Protein AF-A0A954L0Y0-F1 (afdb_monomer_lite)

Sequence (307 aa):
MSHVITKNPSISPLQFLRRYRNLCVRLPLASGTAGPPESRSGIRLKRYFINSPKVHAEIRKLKADIAATEADGVVTDDEKKDNRKRKSAIAVKQVKSDLMKKHENQRAKLKGTGPQKKEFNQRLQKAMLGKGVPEDYELWLERAVETGLCIGAGTTPTVSEIQKYLDDLRLGIDCSGFVSAYFVARGDIPYGTGYNANGWKRRGTKIADGGQIKMSDCFVEVTSEGKTKTKGIGHIMLANGPCRAIQGFPGVYHVDVVESRGSDGLSFGPGVLFETAHHGSQRKFFCLRRHGRNKDLPVVAIRPKFN

pLDDT: mean 73.0, std 15.36, range [29.11, 93.19]

Secondary structure (DSSP, 8-state):
--------TT--HHHHHHHHHSEEEEEEPPTT--S-SEEEEEE---S-----HHHHHHHHHHHHHHHHHHHTS---HHHHHHHHHHHHHHHHHHHHHHHHHHHHHHHHHS---SHHHHHHHHHHHHHTTT---HHHHHHHHHHHHHTT-SSSTTSPPPHHHHHHHHHHTT----HHHHHHHHHHHTTPPPP-TT--HHHHHTTEEEE--GGG--TTPEEEEE-TTS-B-SSS---EEEE-S--EEPTTSTT-EEEEEEETTEEEEEEE-SSSSEEEEETTEEEEEEEEEE----TTS----------

Structure (mmCIF, N/CA/C/O backbone):
data_AF-A0A954L0Y0-F1
#
_entry.id   AF-A0A954L0Y0-F1
#
loop_
_atom_site.group_PDB
_atom_site.id
_atom_site.type_symbol
_atom_site.label_atom_id
_atom_site.label_alt_id
_atom_site.label_comp_id
_atom_site.label_asym_id
_atom_site.label_entity_id
_atom_site.label_seq_id
_atom_site.pdbx_PDB_ins_code
_atom_site.Cartn_x
_atom_site.Cartn_y
_atom_site.Cartn_z
_atom_site.occupancy
_atom_site.B_iso_or_equiv
_atom_site.auth_seq_id
_atom_site.auth_comp_id
_atom_site.auth_asym_id
_atom_site.auth_atom_id
_atom_site.pdbx_PDB_model_num
ATOM 1 N N . MET A 1 1 ? -3.822 -14.954 20.541 1.00 45.88 1 MET A N 1
ATOM 2 C CA . MET A 1 1 ? -3.191 -15.810 19.511 1.00 45.88 1 MET A CA 1
ATOM 3 C C . MET A 1 1 ? -2.231 -14.956 18.700 1.00 45.88 1 MET A C 1
ATOM 5 O O . MET A 1 1 ? -2.630 -13.893 18.242 1.00 45.88 1 MET A O 1
ATOM 9 N N . SER A 1 2 ? -0.967 -15.353 18.564 1.00 47.47 2 SER A N 1
ATOM 10 C CA . SER A 1 2 ? -0.050 -14.694 17.633 1.00 47.47 2 SER A CA 1
ATOM 11 C C . SER A 1 2 ? -0.519 -14.998 16.208 1.00 47.47 2 SER A C 1
ATOM 13 O O . SER A 1 2 ? -0.567 -16.155 15.799 1.00 47.47 2 SER A O 1
ATOM 15 N N . HIS A 1 3 ? -0.914 -13.976 15.446 1.00 56.69 3 HIS A N 1
ATOM 16 C CA . HIS A 1 3 ? -1.150 -14.142 14.012 1.00 56.69 3 HIS A CA 1
ATOM 17 C C . HIS A 1 3 ? 0.204 -14.389 13.348 1.00 56.69 3 HIS A C 1
ATOM 19 O O . HIS A 1 3 ? 0.942 -13.452 13.040 1.00 56.69 3 HIS A O 1
ATOM 25 N N . VAL A 1 4 ? 0.568 -15.660 13.192 1.00 64.88 4 VAL A N 1
ATOM 26 C CA . VAL A 1 4 ? 1.753 -16.047 12.432 1.00 64.88 4 VAL A CA 1
ATOM 27 C C . VAL A 1 4 ? 1.469 -15.709 10.974 1.00 64.88 4 VAL A C 1
ATOM 29 O O . VAL A 1 4 ? 0.632 -16.349 10.343 1.00 64.88 4 VAL A O 1
ATOM 32 N N . ILE A 1 5 ? 2.154 -14.692 10.445 1.00 68.50 5 ILE A N 1
ATOM 33 C CA . ILE A 1 5 ? 2.132 -14.382 9.013 1.00 68.50 5 ILE A CA 1
ATOM 34 C C . ILE A 1 5 ? 2.654 -15.623 8.288 1.00 68.50 5 ILE A C 1
ATOM 36 O O . ILE A 1 5 ? 3.853 -15.918 8.335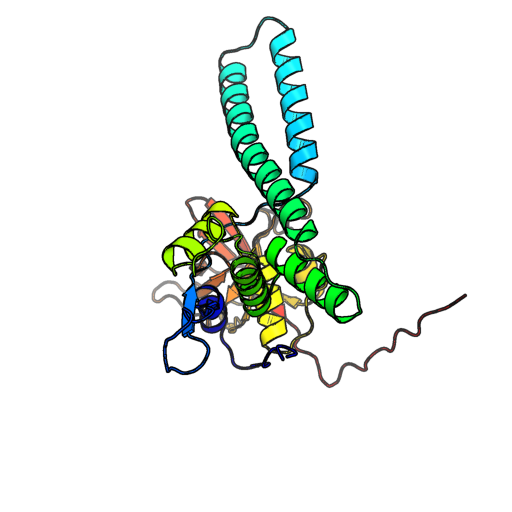 1.00 68.50 5 ILE A O 1
ATOM 40 N N . THR A 1 6 ? 1.756 -16.376 7.655 1.00 76.62 6 THR A N 1
ATOM 41 C CA . THR A 1 6 ? 2.134 -17.561 6.890 1.00 76.62 6 THR A CA 1
ATOM 42 C C . THR A 1 6 ? 2.910 -17.093 5.671 1.00 76.62 6 THR A C 1
ATOM 44 O O . THR A 1 6 ? 2.359 -16.476 4.759 1.00 76.62 6 THR A O 1
ATOM 47 N N . LYS A 1 7 ? 4.223 -17.330 5.675 1.00 87.12 7 LYS A N 1
ATOM 48 C CA . LYS A 1 7 ? 5.073 -16.949 4.551 1.00 87.12 7 LYS A CA 1
ATOM 49 C C . LYS A 1 7 ? 4.743 -17.832 3.359 1.00 87.12 7 LYS A C 1
ATOM 51 O O . LYS A 1 7 ? 4.813 -19.052 3.466 1.00 87.12 7 LYS A O 1
ATOM 56 N N . ASN A 1 8 ? 4.433 -17.214 2.230 1.00 88.81 8 ASN A N 1
ATOM 57 C CA . ASN A 1 8 ? 4.182 -17.909 0.981 1.00 88.81 8 ASN A CA 1
ATOM 58 C C . ASN A 1 8 ? 5.136 -17.375 -0.101 1.00 88.81 8 ASN A C 1
ATOM 60 O O . ASN A 1 8 ? 4.850 -16.337 -0.701 1.00 88.81 8 ASN A O 1
ATOM 64 N N . PRO A 1 9 ? 6.267 -18.051 -0.373 1.00 88.12 9 PRO A N 1
ATOM 65 C CA . PRO A 1 9 ? 7.243 -17.575 -1.353 1.00 88.12 9 PRO A CA 1
ATOM 66 C C . PRO A 1 9 ? 6.717 -17.593 -2.798 1.00 88.12 9 PRO A C 1
ATOM 68 O O . PRO A 1 9 ? 7.298 -16.925 -3.655 1.00 88.12 9 PRO A O 1
ATOM 71 N N . SER A 1 10 ? 5.631 -18.325 -3.081 1.00 90.56 10 SER A N 1
ATOM 72 C CA . SER A 1 10 ? 5.028 -18.430 -4.413 1.00 90.56 10 SER A CA 1
ATOM 73 C C . SER A 1 10 ? 3.829 -17.503 -4.630 1.00 90.56 10 SER A C 1
ATOM 75 O O . SER A 1 10 ? 3.307 -17.460 -5.743 1.00 90.56 10 SER A O 1
ATOM 77 N N . ILE A 1 11 ? 3.407 -16.722 -3.624 1.00 92.75 11 ILE A N 1
ATOM 78 C CA . ILE A 1 11 ? 2.302 -15.774 -3.801 1.00 92.75 11 ILE A CA 1
ATOM 79 C C . ILE A 1 11 ? 2.661 -14.729 -4.866 1.00 92.75 11 ILE A C 1
ATOM 81 O O . ILE A 1 11 ? 3.710 -14.082 -4.800 1.00 92.75 11 ILE A O 1
ATOM 85 N N . SER A 1 12 ? 1.788 -14.567 -5.861 1.00 93.19 12 SER A N 1
ATOM 86 C CA . SER A 1 12 ? 1.919 -13.505 -6.865 1.00 93.19 12 SER A CA 1
ATOM 87 C C . SER A 1 12 ? 1.485 -12.145 -6.300 1.00 93.19 12 SER A C 1
ATOM 89 O O . SER A 1 12 ? 0.676 -12.095 -5.362 1.00 93.19 12 SER A O 1
ATOM 91 N N . PRO A 1 13 ? 1.951 -11.020 -6.874 1.00 91.94 13 PRO A N 1
ATOM 92 C CA . PRO A 1 13 ? 1.518 -9.690 -6.448 1.00 91.94 13 PRO A CA 1
ATOM 93 C C . PRO A 1 13 ? -0.002 -9.512 -6.491 1.00 91.94 13 PRO A C 1
ATOM 95 O O . PRO A 1 13 ? -0.578 -8.968 -5.550 1.00 91.94 13 PRO A O 1
ATOM 98 N N . LEU A 1 14 ? -0.676 -10.012 -7.535 1.00 90.00 14 LEU A N 1
ATOM 99 C CA . LEU A 1 14 ? -2.133 -9.929 -7.645 1.00 90.00 14 LEU A CA 1
ATOM 100 C C . LEU A 1 14 ? -2.851 -10.772 -6.585 1.00 90.00 14 LEU A C 1
ATOM 102 O O . LEU A 1 14 ? -3.815 -10.294 -5.985 1.00 90.00 14 LEU A O 1
ATOM 106 N N . GLN A 1 15 ? -2.400 -12.006 -6.328 1.00 90.81 15 GLN A N 1
ATOM 107 C CA . GLN A 1 15 ? -2.964 -12.839 -5.256 1.00 90.81 15 GLN A CA 1
ATOM 108 C C . GLN A 1 15 ? -2.801 -12.164 -3.892 1.00 90.81 15 GLN A C 1
ATOM 110 O O . GLN A 1 15 ? -3.745 -12.143 -3.102 1.00 90.81 15 GLN A O 1
ATOM 115 N N . PHE A 1 16 ? -1.641 -11.557 -3.636 1.00 90.69 16 PHE A N 1
ATOM 116 C CA . PHE A 1 16 ? -1.407 -10.813 -2.404 1.00 90.69 16 PHE A CA 1
ATOM 117 C C . PHE A 1 16 ? -2.287 -9.561 -2.312 1.00 90.69 16 PHE A C 1
ATOM 119 O O . PHE A 1 16 ? -2.934 -9.343 -1.291 1.00 90.69 16 PHE A O 1
ATOM 126 N N . LEU A 1 17 ? -2.417 -8.776 -3.389 1.00 88.00 17 LEU A N 1
ATOM 127 C CA . LEU A 1 17 ? -3.312 -7.615 -3.411 1.00 88.00 17 LEU A CA 1
ATOM 128 C C . LEU A 1 17 ? -4.772 -8.014 -3.139 1.00 88.00 17 LEU A C 1
ATOM 130 O O . LEU A 1 17 ? -5.489 -7.304 -2.432 1.00 88.00 17 LEU A O 1
ATOM 134 N N . ARG A 1 18 ? -5.219 -9.168 -3.653 1.00 87.44 18 ARG A N 1
ATOM 135 C CA . ARG A 1 18 ? -6.567 -9.698 -3.390 1.00 87.44 18 ARG A CA 1
ATOM 136 C C . ARG A 1 18 ? -6.819 -9.971 -1.902 1.00 87.44 18 ARG A C 1
ATOM 138 O O . ARG A 1 18 ? -7.975 -9.887 -1.497 1.00 87.44 18 ARG A O 1
ATOM 145 N N . ARG A 1 19 ? -5.792 -10.205 -1.070 1.00 89.50 19 ARG A N 1
ATOM 146 C CA . ARG A 1 19 ? -5.966 -10.308 0.395 1.00 89.50 19 ARG A CA 1
ATOM 147 C C . ARG A 1 19 ? -6.450 -8.996 1.012 1.00 89.50 19 ARG A C 1
ATOM 149 O O . ARG A 1 19 ? -7.352 -9.039 1.834 1.00 89.50 19 ARG A O 1
ATOM 156 N N . TYR A 1 20 ? -5.972 -7.839 0.549 1.00 84.44 20 TYR A N 1
ATOM 157 C CA . TYR A 1 20 ? -6.476 -6.533 1.012 1.00 84.44 20 TYR A CA 1
ATOM 158 C C . TYR A 1 20 ? -7.920 -6.240 0.586 1.00 84.44 20 TYR A C 1
ATOM 160 O O . TYR A 1 20 ? -8.587 -5.395 1.177 1.00 84.44 20 TYR A O 1
ATOM 168 N N . ARG A 1 21 ? -8.418 -6.926 -0.448 1.00 81.94 21 ARG A N 1
ATOM 169 C CA . ARG A 1 21 ? -9.820 -6.827 -0.882 1.00 81.94 21 ARG A CA 1
ATOM 170 C C . ARG A 1 21 ? -10.738 -7.811 -0.158 1.00 81.94 21 ARG A C 1
ATOM 172 O O . ARG A 1 21 ? -11.947 -7.675 -0.264 1.00 81.94 21 ARG A O 1
ATOM 179 N N . ASN A 1 22 ? -10.171 -8.786 0.541 1.00 85.44 22 ASN A N 1
ATOM 180 C CA . ASN A 1 22 ? -10.898 -9.848 1.222 1.00 85.44 22 ASN A CA 1
ATOM 181 C C . ASN A 1 22 ? -10.369 -9.968 2.657 1.00 85.44 22 ASN A C 1
ATOM 183 O O . ASN A 1 22 ? -9.895 -11.034 3.060 1.00 85.44 22 ASN A O 1
ATOM 187 N N . LEU A 1 23 ? -10.383 -8.851 3.392 1.00 89.06 23 LEU A N 1
ATOM 188 C CA . LEU A 1 23 ? -10.014 -8.838 4.804 1.00 89.06 23 LEU A CA 1
ATOM 189 C C . LEU A 1 23 ? -11.062 -9.621 5.588 1.00 89.06 23 LEU A C 1
ATOM 191 O O . LEU A 1 23 ? -12.257 -9.424 5.374 1.00 89.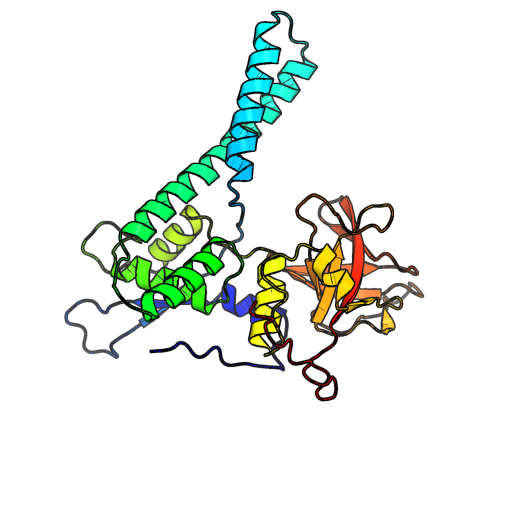06 23 LEU A O 1
ATOM 195 N N . CYS A 1 24 ? -10.616 -10.492 6.480 1.00 89.25 24 CYS A N 1
ATOM 196 C CA . CYS A 1 24 ? -11.489 -11.268 7.346 1.00 89.25 24 CYS A CA 1
ATOM 197 C C . CYS A 1 24 ? -11.589 -10.586 8.709 1.00 89.25 24 CYS A C 1
ATOM 199 O O . CYS A 1 24 ? -10.582 -10.435 9.393 1.00 89.25 24 CYS A O 1
ATOM 201 N N . VAL A 1 25 ? -12.799 -10.212 9.118 1.00 87.69 25 VAL A N 1
ATOM 202 C CA . VAL A 1 25 ? -13.059 -9.665 10.458 1.00 87.69 25 VAL A CA 1
ATOM 203 C C . VAL A 1 25 ? -13.925 -10.645 11.230 1.00 87.69 25 VAL A C 1
ATOM 205 O O . VAL A 1 25 ? -14.926 -11.129 10.690 1.00 87.69 25 VAL A O 1
ATOM 208 N N . ARG A 1 26 ? -13.537 -10.942 12.472 1.00 86.88 26 ARG A N 1
ATOM 209 C CA . ARG A 1 26 ? -14.360 -11.710 13.410 1.00 86.88 26 ARG A CA 1
ATOM 210 C C . ARG A 1 26 ? -15.448 -10.817 13.985 1.00 86.88 26 ARG A C 1
ATOM 212 O O . ARG A 1 26 ? -15.157 -9.729 14.480 1.00 86.88 26 ARG A O 1
ATOM 219 N N . LEU A 1 27 ? -16.687 -11.293 13.931 1.00 84.38 27 LEU A N 1
ATOM 220 C CA . LEU A 1 27 ? -17.824 -10.629 14.563 1.00 84.38 27 LEU A CA 1
ATOM 221 C C . LEU A 1 27 ? -18.284 -11.440 15.777 1.00 84.38 27 LEU A C 1
ATOM 223 O O . LEU A 1 27 ? -18.416 -12.662 15.648 1.00 84.38 27 LEU A O 1
ATOM 227 N N . PRO A 1 28 ? -18.548 -10.791 16.927 1.00 76.19 28 PRO A N 1
ATOM 228 C CA . PRO A 1 28 ? -19.177 -11.465 18.051 1.00 76.19 28 PRO A CA 1
ATOM 229 C C . PRO A 1 28 ? -20.578 -11.927 17.635 1.00 76.19 28 PRO A C 1
ATOM 231 O O . PRO A 1 28 ? -21.336 -11.165 17.026 1.00 76.19 28 PRO A O 1
ATOM 234 N N . LEU A 1 29 ? -20.924 -13.177 17.945 1.00 73.88 29 LEU A N 1
ATOM 235 C CA . LEU A 1 29 ? -22.293 -13.657 17.776 1.00 73.88 29 LEU A CA 1
ATOM 236 C C . LEU A 1 29 ? -23.244 -12.824 18.634 1.00 73.88 29 LEU A C 1
ATOM 238 O O . LEU A 1 29 ? -22.908 -12.432 19.754 1.00 73.88 29 LEU A O 1
ATOM 242 N N . ALA A 1 30 ? -24.452 -12.602 18.121 1.00 70.50 30 ALA A N 1
ATOM 243 C CA . ALA A 1 30 ? -25.540 -12.144 18.966 1.00 70.50 30 ALA A CA 1
ATOM 244 C C . ALA A 1 30 ? -25.741 -13.173 20.090 1.00 70.50 30 ALA A C 1
ATOM 246 O O . ALA A 1 30 ? -25.756 -14.384 19.852 1.00 70.50 30 ALA A O 1
ATOM 247 N N . SER A 1 31 ? -25.861 -12.695 21.324 1.00 67.31 31 SER A N 1
ATOM 248 C CA . SER A 1 31 ? -26.148 -13.538 22.483 1.00 67.31 31 SER A CA 1
ATOM 249 C C . SER A 1 31 ? -27.365 -14.429 22.198 1.00 67.31 31 SER A C 1
ATOM 251 O O . SER A 1 31 ? -28.449 -13.905 21.952 1.00 67.31 31 SER A O 1
ATOM 253 N N . GLY A 1 32 ? -27.188 -15.756 22.224 1.00 69.81 32 GLY A N 1
ATOM 254 C CA . GLY A 1 32 ? -28.281 -16.731 22.094 1.00 69.81 32 GLY A CA 1
ATOM 255 C C . GLY A 1 32 ? -28.292 -17.591 20.823 1.00 69.81 32 GLY A C 1
ATOM 256 O O . GLY A 1 32 ? -29.097 -18.514 20.742 1.00 69.81 32 GLY A O 1
ATOM 257 N N . THR A 1 33 ? -27.410 -17.365 19.843 1.00 66.25 33 THR A N 1
ATOM 258 C CA . THR A 1 33 ? -27.328 -18.240 18.655 1.00 66.25 33 THR A CA 1
ATOM 259 C C . THR A 1 33 ? -26.413 -19.444 18.882 1.00 66.25 33 THR A C 1
ATOM 261 O O . THR A 1 33 ? -25.211 -19.280 19.094 1.00 66.25 33 THR A O 1
ATOM 264 N N . ALA A 1 34 ? -26.966 -20.656 18.779 1.00 60.53 34 ALA A N 1
ATOM 265 C CA . ALA A 1 34 ? -26.213 -21.908 18.738 1.00 60.53 34 ALA A CA 1
ATOM 266 C C . ALA A 1 34 ? -25.507 -22.051 17.376 1.00 60.53 34 ALA A C 1
ATOM 268 O O . ALA A 1 34 ? -26.084 -22.522 16.400 1.00 60.53 34 ALA A O 1
ATOM 269 N N . GLY A 1 35 ? -24.262 -21.591 17.290 1.00 57.53 35 GLY A N 1
ATOM 270 C CA . GLY A 1 35 ? -23.426 -21.694 16.096 1.00 57.53 35 GLY A CA 1
ATOM 271 C C . GLY A 1 35 ? -21.940 -21.619 16.453 1.00 57.53 35 GLY A C 1
ATOM 272 O O . GLY A 1 35 ? -21.608 -21.302 17.598 1.00 57.53 35 GLY A O 1
ATOM 273 N N . PRO A 1 36 ? -21.028 -21.920 15.507 1.00 58.25 36 PRO A N 1
ATOM 274 C CA . PRO A 1 36 ? -19.600 -21.726 15.732 1.00 58.25 36 PRO A CA 1
ATOM 275 C C . PRO A 1 36 ? -19.354 -20.269 16.158 1.00 58.25 36 PRO A C 1
ATOM 277 O O . PRO A 1 36 ? -19.940 -19.375 15.547 1.00 58.25 36 PRO A O 1
ATOM 280 N N . PRO A 1 37 ? -18.512 -20.018 17.179 1.00 61.84 37 PRO A N 1
ATOM 281 C CA . PRO A 1 37 ? -18.502 -18.784 17.975 1.00 61.84 37 PRO A CA 1
ATOM 282 C C . PRO A 1 37 ? -18.222 -17.483 17.199 1.00 61.84 37 PRO A C 1
ATOM 284 O O . PRO A 1 37 ? -18.319 -16.394 17.761 1.00 61.84 37 PRO A O 1
ATOM 287 N N . GLU A 1 38 ? -17.851 -17.576 15.922 1.00 68.56 38 GLU A N 1
ATOM 288 C CA . GLU A 1 38 ? -17.358 -16.467 15.119 1.00 68.56 38 GLU A CA 1
ATOM 289 C C . GLU A 1 38 ? -17.842 -16.591 13.666 1.00 68.56 38 GLU A C 1
ATOM 291 O O . GLU A 1 38 ? -17.650 -17.622 13.016 1.00 68.56 38 GLU A O 1
ATOM 296 N N . SER A 1 39 ? -18.402 -15.507 13.120 1.00 71.62 39 SER A N 1
ATOM 297 C CA . SER A 1 39 ? -18.584 -15.360 11.671 1.00 71.62 39 SER A CA 1
ATOM 298 C C . SER A 1 39 ? -17.428 -14.550 11.078 1.00 71.62 39 SER A C 1
ATOM 300 O O . SER A 1 39 ? -16.930 -13.606 11.699 1.00 71.62 39 SER A O 1
ATOM 302 N N . ARG A 1 40 ? -16.975 -14.930 9.875 1.00 78.00 40 ARG A N 1
ATOM 303 C CA . ARG A 1 40 ? -15.965 -14.185 9.112 1.00 78.00 40 ARG A CA 1
ATOM 304 C C . ARG A 1 40 ? -16.639 -13.453 7.971 1.00 78.00 40 ARG A C 1
ATOM 306 O O . ARG A 1 40 ? -17.195 -14.079 7.074 1.00 78.00 40 ARG A O 1
ATOM 313 N N . SER A 1 41 ? -16.535 -12.133 7.991 1.00 77.31 41 SER A N 1
ATOM 314 C CA . SER A 1 41 ? -17.048 -11.288 6.916 1.00 77.31 41 SER A CA 1
ATOM 315 C C . SER A 1 41 ? -15.911 -10.725 6.076 1.00 77.31 41 SER A C 1
ATOM 317 O O . SER A 1 41 ? -14.890 -10.302 6.617 1.00 77.31 41 SER A O 1
ATOM 319 N N . GLY A 1 42 ? -16.098 -10.725 4.754 1.00 82.88 42 GLY A N 1
ATOM 320 C CA . GLY A 1 42 ? -15.157 -10.147 3.800 1.00 82.88 42 GLY A CA 1
ATOM 321 C C . GLY A 1 42 ? -15.319 -8.632 3.711 1.00 82.88 42 GLY A C 1
ATOM 322 O O . GLY A 1 42 ? -16.348 -8.148 3.246 1.00 82.88 42 GLY A O 1
ATOM 323 N N . ILE A 1 43 ? -14.292 -7.890 4.116 1.00 84.94 43 ILE A N 1
ATOM 324 C CA . ILE A 1 43 ? -14.245 -6.428 4.042 1.00 84.94 43 ILE A CA 1
ATOM 325 C C . ILE A 1 43 ? -13.241 -5.990 2.971 1.00 84.94 43 ILE A C 1
ATOM 327 O O . ILE A 1 43 ? -12.143 -6.544 2.850 1.00 84.94 43 ILE A O 1
ATOM 331 N N . ARG A 1 44 ? -13.613 -4.980 2.178 1.00 84.00 44 ARG A N 1
ATOM 332 C CA . ARG A 1 44 ? -12.795 -4.468 1.074 1.00 84.00 44 ARG A CA 1
ATOM 333 C C . ARG A 1 44 ? -12.088 -3.193 1.504 1.00 84.00 44 ARG A C 1
ATOM 335 O O . ARG A 1 44 ? -12.723 -2.158 1.674 1.00 84.00 44 ARG A O 1
ATOM 342 N N . LEU A 1 45 ? -10.761 -3.214 1.588 1.00 78.25 45 LEU A N 1
ATOM 343 C CA . LEU A 1 45 ? -10.001 -1.978 1.754 1.00 78.25 45 LEU A CA 1
ATOM 344 C C . LEU A 1 45 ? -10.085 -1.160 0.449 1.00 78.25 45 LEU A C 1
ATOM 346 O O . LEU A 1 45 ? -9.491 -1.531 -0.570 1.00 78.25 45 LEU A O 1
ATOM 350 N N . LYS A 1 46 ? -10.861 -0.069 0.445 1.00 65.69 46 LYS A N 1
ATOM 351 C CA . LYS A 1 46 ? -10.886 0.884 -0.676 1.00 65.69 46 LYS A CA 1
ATOM 352 C C . LYS A 1 46 ? -9.630 1.768 -0.615 1.00 65.69 46 LYS A C 1
ATOM 354 O O . LYS A 1 46 ? -9.013 1.918 0.436 1.00 65.69 46 LYS A O 1
ATOM 359 N N . ARG A 1 47 ? -9.194 2.316 -1.761 1.00 62.50 47 ARG A N 1
ATOM 360 C CA . ARG A 1 47 ? -8.056 3.265 -1.839 1.00 62.50 47 ARG A CA 1
ATOM 361 C C . ARG A 1 47 ? -8.192 4.305 -0.724 1.00 62.50 47 ARG A C 1
ATOM 363 O O . ARG A 1 47 ? -9.237 4.917 -0.732 1.00 62.50 47 ARG A O 1
ATOM 370 N N . TYR A 1 48 ? -7.160 4.560 0.091 1.00 51.31 48 TYR A N 1
ATOM 371 C CA . TYR A 1 48 ? -6.634 5.890 0.474 1.00 51.31 48 TYR A CA 1
ATOM 372 C C . TYR A 1 48 ? -5.410 5.744 1.397 1.00 51.31 48 TYR A C 1
ATOM 374 O O . TYR A 1 48 ? -5.429 4.997 2.359 1.00 51.31 48 TYR A O 1
ATOM 382 N N . PHE A 1 49 ? -4.349 6.517 1.164 1.00 49.38 49 PHE A N 1
ATOM 383 C CA . PHE A 1 49 ? -3.536 7.007 2.276 1.00 49.38 49 PHE A CA 1
ATOM 384 C C . PHE A 1 49 ? -3.071 8.407 1.958 1.00 49.38 49 PHE A C 1
ATOM 386 O O . PHE A 1 49 ? -2.361 8.628 0.980 1.00 49.38 49 PHE A O 1
ATOM 393 N N . ILE A 1 50 ? -3.390 9.348 2.835 1.00 44.00 50 ILE A N 1
ATOM 394 C CA . ILE A 1 50 ? -2.440 10.408 3.094 1.00 44.00 50 ILE A CA 1
ATOM 395 C C . ILE A 1 50 ? -2.552 10.672 4.601 1.00 44.00 50 ILE A C 1
ATOM 397 O O . ILE A 1 50 ? -3.544 11.226 5.039 1.00 44.00 50 ILE A O 1
ATOM 401 N N . ASN A 1 51 ? -1.521 10.354 5.383 1.00 39.91 51 ASN A N 1
ATOM 402 C CA . ASN A 1 51 ? -1.295 10.921 6.711 1.00 39.91 51 ASN A CA 1
ATOM 403 C C . ASN A 1 51 ? 0.161 11.383 6.811 1.00 39.91 51 ASN A C 1
ATOM 405 O O . ASN A 1 51 ? 1.077 10.630 6.500 1.00 39.91 51 ASN A O 1
ATOM 409 N N . SER A 1 52 ? 0.381 12.651 7.156 1.00 43.72 52 SER A N 1
ATOM 410 C CA . SER A 1 52 ? 1.723 13.136 7.476 1.00 43.72 52 SER A CA 1
ATOM 411 C C . SER A 1 52 ? 1.622 14.393 8.344 1.00 43.72 52 SER A C 1
ATOM 413 O O . SER A 1 52 ? 0.939 15.331 7.934 1.00 43.72 52 SER A O 1
ATOM 415 N N . PRO A 1 53 ? 2.342 14.474 9.477 1.00 49.00 53 PRO A N 1
ATOM 416 C CA . PRO A 1 53 ? 2.550 15.708 10.243 1.00 49.00 53 PRO A CA 1
ATOM 417 C C . PRO A 1 53 ? 3.049 16.889 9.391 1.00 49.00 53 PRO A C 1
ATOM 419 O O . PRO A 1 53 ? 2.731 18.042 9.678 1.00 49.00 53 PRO A O 1
ATOM 422 N N . LYS A 1 54 ? 3.743 16.613 8.273 1.00 51.97 54 LYS A N 1
ATOM 423 C CA . LYS A 1 54 ? 4.110 17.636 7.280 1.00 51.97 54 LYS A CA 1
ATOM 424 C C . LYS A 1 54 ? 2.893 18.271 6.624 1.00 51.97 54 LYS A C 1
ATOM 426 O O . LYS A 1 54 ? 2.929 19.455 6.337 1.00 51.97 54 LYS A O 1
ATOM 431 N N . VAL A 1 55 ? 1.796 17.534 6.450 1.00 54.47 55 VAL A N 1
ATOM 432 C CA . VAL A 1 55 ? 0.565 18.094 5.885 1.00 54.47 55 VAL A CA 1
ATOM 433 C C . VAL A 1 55 ? -0.039 19.141 6.811 1.00 54.47 55 VAL A C 1
ATOM 435 O O . VAL A 1 55 ? -0.463 20.173 6.319 1.00 54.47 55 VAL A O 1
ATOM 438 N N . HIS A 1 56 ? 0.012 18.968 8.131 1.00 52.44 56 HIS A N 1
ATOM 439 C CA . HIS A 1 56 ? -0.434 20.011 9.063 1.00 52.44 56 HIS A CA 1
ATOM 440 C C . HIS A 1 56 ? 0.483 21.241 9.057 1.00 52.44 56 HIS A C 1
ATOM 442 O O . HIS A 1 56 ? 0.006 22.366 9.194 1.00 52.44 56 HIS A O 1
ATOM 448 N N . ALA A 1 57 ? 1.796 21.050 8.902 1.00 63.44 57 ALA A N 1
ATOM 449 C CA . ALA A 1 57 ? 2.739 22.159 8.744 1.00 63.44 57 ALA A CA 1
ATOM 450 C C . ALA A 1 57 ? 2.525 22.902 7.411 1.00 63.44 57 ALA A C 1
ATOM 452 O O . ALA A 1 57 ? 2.494 24.126 7.385 1.00 63.44 57 ALA A O 1
ATOM 453 N N . GLU A 1 58 ? 2.278 22.171 6.324 1.00 59.81 58 GLU A N 1
ATOM 454 C CA . GLU A 1 58 ? 1.955 22.730 5.010 1.00 59.81 58 GLU A CA 1
ATOM 455 C C . GLU A 1 58 ? 0.597 23.428 4.981 1.00 59.81 58 GLU A C 1
ATOM 457 O O . GLU A 1 58 ? 0.480 24.453 4.326 1.00 59.81 58 GLU A O 1
ATOM 462 N N . ILE A 1 59 ? -0.427 22.909 5.673 1.00 65.50 59 ILE A N 1
ATOM 463 C CA . ILE A 1 59 ? -1.718 23.601 5.825 1.00 65.50 59 ILE A CA 1
ATOM 464 C C . ILE A 1 59 ? -1.496 24.946 6.512 1.00 65.50 59 ILE A C 1
ATOM 466 O O . ILE A 1 59 ? -2.030 25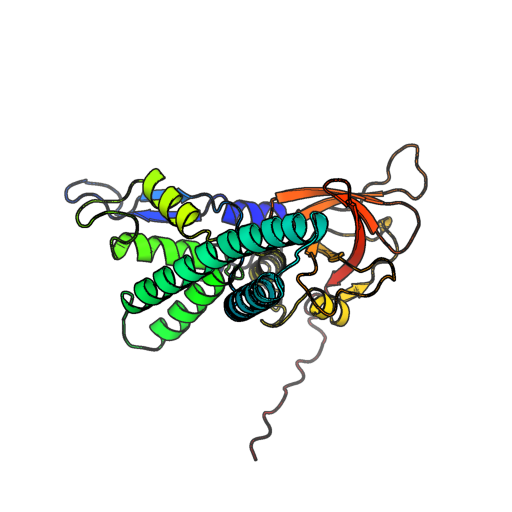.950 6.056 1.00 65.50 59 ILE A O 1
ATOM 470 N N . ARG A 1 60 ? -0.715 24.969 7.602 1.00 72.19 60 ARG A N 1
ATOM 471 C CA . ARG A 1 60 ? -0.406 26.206 8.330 1.00 72.19 60 ARG A CA 1
ATOM 472 C C . ARG A 1 60 ? 0.343 27.200 7.449 1.00 72.19 60 ARG A C 1
ATOM 474 O O . ARG A 1 60 ? -0.054 28.356 7.402 1.00 72.19 60 ARG A O 1
ATOM 481 N N . LYS A 1 61 ? 1.350 26.732 6.706 1.00 78.44 61 LYS A N 1
ATOM 482 C CA . LYS A 1 61 ? 2.088 27.568 5.754 1.00 78.44 61 LYS A CA 1
ATOM 483 C C . LYS A 1 61 ? 1.178 28.114 4.648 1.00 78.44 61 LYS A C 1
ATOM 485 O O . LYS A 1 61 ? 1.134 29.313 4.450 1.00 78.44 61 LYS A O 1
ATOM 490 N N . LEU A 1 62 ? 0.384 27.259 3.999 1.00 74.38 62 LEU A N 1
ATOM 491 C CA . LEU A 1 62 ? -0.540 27.669 2.934 1.00 74.38 62 LEU A CA 1
ATOM 492 C C . LEU A 1 62 ? -1.574 28.692 3.414 1.00 74.38 62 LEU A C 1
ATOM 494 O O . LEU A 1 62 ? -1.908 29.604 2.669 1.00 74.38 62 LEU A O 1
ATOM 498 N N . LYS A 1 63 ? -2.087 28.547 4.643 1.00 76.38 63 LYS A N 1
ATOM 499 C CA . LYS A 1 63 ? -2.995 29.536 5.241 1.00 76.38 63 LYS A CA 1
ATOM 500 C C . LYS A 1 63 ? -2.301 30.884 5.458 1.00 76.38 63 LYS A C 1
ATOM 502 O O . LYS A 1 63 ? -2.913 31.904 5.175 1.00 76.38 63 LYS A O 1
ATOM 507 N N . ALA A 1 64 ? -1.052 30.876 5.926 1.00 80.94 64 ALA A N 1
ATOM 508 C CA . ALA A 1 64 ? -0.265 32.093 6.117 1.00 80.94 64 ALA A CA 1
ATOM 509 C C . ALA A 1 64 ? 0.064 32.781 4.782 1.00 80.94 64 ALA A C 1
ATOM 511 O O . ALA A 1 64 ? -0.128 33.985 4.665 1.00 80.94 64 ALA A O 1
ATOM 512 N N . ASP A 1 65 ? 0.471 32.013 3.767 1.00 78.81 65 ASP A N 1
ATOM 513 C CA . ASP A 1 65 ? 0.798 32.542 2.438 1.00 78.81 65 ASP A CA 1
ATOM 514 C C . ASP A 1 65 ? -0.433 33.206 1.789 1.00 78.81 65 ASP A C 1
ATOM 516 O O . ASP A 1 65 ? -0.328 34.313 1.279 1.00 78.81 65 ASP A O 1
ATOM 520 N N . ILE A 1 66 ? -1.615 32.570 1.857 1.00 80.25 66 ILE A N 1
ATOM 521 C CA . ILE A 1 66 ? -2.869 33.146 1.328 1.00 80.25 66 ILE A CA 1
ATOM 522 C C . ILE A 1 66 ? -3.238 34.438 2.063 1.00 80.25 66 ILE A C 1
ATOM 524 O O . ILE A 1 66 ? -3.626 35.407 1.420 1.00 80.25 66 ILE A O 1
ATOM 528 N N . ALA A 1 67 ? -3.119 34.456 3.394 1.00 82.31 67 ALA A N 1
ATOM 529 C CA . ALA A 1 67 ? -3.439 35.636 4.193 1.00 82.31 67 ALA A CA 1
ATOM 530 C C . ALA A 1 67 ? -2.504 36.816 3.882 1.00 82.31 67 ALA A C 1
ATOM 532 O O . ALA A 1 67 ? -2.966 37.950 3.842 1.00 82.31 67 ALA A O 1
ATOM 533 N N . ALA A 1 68 ? -1.221 36.547 3.617 1.00 81.62 68 ALA A N 1
ATOM 534 C CA . ALA A 1 68 ? -0.269 37.571 3.194 1.00 81.62 68 ALA A CA 1
ATOM 535 C C . ALA A 1 68 ? -0.657 38.170 1.834 1.00 81.62 68 ALA A C 1
ATOM 537 O O . ALA A 1 68 ? -0.741 39.383 1.710 1.00 81.62 68 ALA A O 1
ATOM 538 N N . THR A 1 69 ? -0.991 37.335 0.842 1.00 77.94 69 THR A N 1
ATOM 539 C CA . THR A 1 69 ? -1.390 37.823 -0.493 1.00 77.94 69 THR A CA 1
ATOM 540 C C . THR A 1 69 ? -2.708 38.606 -0.471 1.00 77.94 69 THR A C 1
ATOM 542 O O . THR A 1 69 ? -2.906 39.506 -1.277 1.00 77.94 69 THR A O 1
ATOM 545 N N . GLU A 1 70 ? -3.637 38.268 0.428 1.00 78.50 70 GLU A N 1
ATOM 546 C CA . GLU A 1 70 ? -4.918 38.979 0.560 1.00 78.50 70 GLU A CA 1
ATOM 547 C C . GLU A 1 70 ? -4.787 40.328 1.295 1.00 78.50 70 GLU A C 1
ATOM 549 O O . GLU A 1 70 ? -5.627 41.203 1.091 1.00 78.50 70 GLU A O 1
ATOM 554 N N . ALA A 1 71 ? -3.744 40.520 2.110 1.00 77.94 71 ALA A N 1
ATOM 555 C CA . ALA A 1 71 ? -3.510 41.758 2.857 1.00 77.94 71 ALA A CA 1
ATOM 556 C C . ALA A 1 71 ? -2.980 42.915 1.985 1.00 77.94 71 ALA A C 1
ATOM 558 O O . ALA A 1 71 ? -3.205 44.074 2.326 1.00 77.94 71 ALA A O 1
ATOM 559 N N . ASP A 1 72 ? -2.353 42.616 0.842 1.00 73.00 72 ASP A N 1
ATOM 560 C CA . ASP A 1 72 ? -1.724 43.608 -0.050 1.00 73.00 72 ASP A CA 1
ATOM 561 C C . ASP A 1 72 ? -2.730 44.392 -0.933 1.00 73.00 72 ASP A C 1
ATOM 563 O O . ASP A 1 72 ? -2.346 45.235 -1.742 1.00 73.00 72 ASP A O 1
ATOM 567 N N . GLY A 1 73 ? -4.039 44.157 -0.776 1.00 63.38 73 GLY A N 1
ATOM 568 C CA . GLY A 1 73 ? -5.113 45.046 -1.250 1.00 63.38 73 GLY A CA 1
ATOM 569 C C . GLY A 1 73 ? -5.427 45.038 -2.755 1.00 63.38 73 GLY A C 1
ATOM 570 O O . GLY A 1 73 ? -6.538 45.408 -3.133 1.00 63.38 73 GLY A O 1
ATOM 571 N N . VAL A 1 74 ? -4.527 44.560 -3.620 1.00 66.81 74 VAL A N 1
ATOM 572 C CA . VAL A 1 74 ? -4.778 44.394 -5.065 1.00 66.81 74 VAL A CA 1
ATOM 573 C C . VAL A 1 74 ? -4.317 43.010 -5.509 1.00 66.81 74 VAL A C 1
ATOM 575 O O . VAL A 1 74 ? -3.143 42.780 -5.767 1.00 66.81 74 VAL A O 1
ATOM 578 N N . VAL A 1 75 ? -5.269 42.081 -5.605 1.00 73.50 75 VAL A N 1
ATOM 579 C CA . VAL A 1 75 ? -5.024 40.704 -6.056 1.00 73.50 75 VAL A CA 1
ATOM 580 C C . VAL A 1 75 ? -5.515 40.575 -7.494 1.00 73.50 75 VAL A C 1
ATOM 582 O O . VAL A 1 75 ? -6.701 40.792 -7.769 1.00 73.50 75 VAL A O 1
ATOM 585 N N . THR A 1 76 ? -4.627 40.216 -8.415 1.00 85.50 76 THR A N 1
ATOM 586 C CA . THR A 1 76 ? -4.976 39.979 -9.822 1.00 85.50 76 THR A CA 1
ATOM 587 C C . THR A 1 76 ? -5.967 38.817 -9.958 1.00 85.50 76 THR A C 1
ATOM 589 O O . THR A 1 76 ? -6.097 37.962 -9.075 1.00 85.50 76 THR A O 1
ATOM 592 N N . ASP A 1 77 ? -6.702 38.743 -11.070 1.00 82.62 77 ASP A N 1
ATOM 593 C CA . ASP A 1 77 ? -7.683 37.667 -11.263 1.00 82.62 77 ASP A CA 1
ATOM 594 C C . ASP A 1 77 ? -7.038 36.273 -11.349 1.00 82.62 77 ASP A C 1
ATOM 596 O O . ASP A 1 77 ? -7.628 35.284 -10.890 1.00 82.62 77 ASP A O 1
ATOM 600 N N . ASP A 1 78 ? -5.794 36.198 -11.827 1.00 82.69 78 ASP A N 1
ATOM 601 C CA . ASP A 1 78 ? -4.992 34.977 -11.810 1.00 82.69 78 ASP A CA 1
ATOM 602 C C . ASP A 1 78 ? -4.583 34.573 -10.387 1.00 82.69 78 ASP A C 1
ATOM 604 O O . ASP A 1 78 ? -4.727 33.404 -10.015 1.00 82.69 78 ASP A O 1
ATOM 608 N N . GLU A 1 79 ? -4.189 35.520 -9.534 1.00 79.38 79 GLU A N 1
ATOM 609 C CA . GLU A 1 79 ? -3.899 35.255 -8.119 1.00 79.38 79 GLU A CA 1
ATOM 610 C C . GLU A 1 79 ? -5.159 34.858 -7.338 1.00 79.38 79 GLU A C 1
ATOM 612 O O . GLU A 1 79 ? -5.121 33.932 -6.525 1.00 79.38 79 GLU A O 1
ATOM 617 N N . LYS A 1 80 ? -6.323 35.452 -7.635 1.00 76.50 80 LYS A N 1
ATOM 618 C CA . LYS A 1 80 ? -7.612 35.007 -7.071 1.00 76.50 80 LYS A CA 1
ATOM 619 C C . LYS A 1 80 ? -7.945 33.576 -7.491 1.00 76.50 80 LYS A C 1
ATOM 621 O O . LYS A 1 80 ? -8.508 32.804 -6.706 1.00 76.50 80 LYS A O 1
ATOM 626 N N . LYS A 1 81 ? -7.654 33.200 -8.739 1.00 81.19 81 LYS A N 1
ATOM 627 C CA . LYS A 1 81 ? -7.855 31.833 -9.245 1.00 81.19 81 LYS A CA 1
ATOM 628 C C . LYS A 1 81 ? -6.896 30.853 -8.569 1.00 81.19 81 LYS A C 1
ATOM 630 O O . LYS A 1 81 ? -7.325 29.759 -8.190 1.00 81.19 81 LYS A O 1
ATOM 635 N N . ASP A 1 82 ? -5.644 31.243 -8.355 1.00 77.19 82 ASP A N 1
ATOM 636 C CA . ASP A 1 82 ? -4.655 30.412 -7.667 1.00 77.19 82 ASP A CA 1
ATOM 637 C C . ASP A 1 82 ? -4.971 30.267 -6.168 1.00 77.19 82 ASP A C 1
ATOM 639 O O . ASP A 1 82 ? -4.971 29.156 -5.633 1.00 77.19 82 ASP A O 1
ATOM 643 N N . ASN A 1 83 ? -5.412 31.337 -5.504 1.00 77.88 83 ASN A N 1
ATOM 644 C CA . ASN A 1 83 ? -5.883 31.295 -4.119 1.00 77.88 83 ASN A CA 1
ATOM 645 C C . ASN A 1 83 ? -7.111 30.390 -3.949 1.00 77.88 83 ASN A C 1
ATOM 647 O O . ASN A 1 83 ? -7.171 29.616 -2.993 1.00 77.88 83 ASN A O 1
ATOM 651 N N . ARG A 1 84 ? -8.056 30.373 -4.901 1.00 76.94 84 ARG A N 1
ATOM 652 C CA . ARG A 1 84 ? -9.181 29.412 -4.897 1.00 76.94 84 ARG A CA 1
ATOM 653 C C . ARG A 1 84 ? -8.710 27.953 -4.995 1.00 76.94 84 ARG A C 1
ATOM 655 O O . ARG A 1 84 ? -9.226 27.085 -4.280 1.00 76.94 84 ARG A O 1
ATOM 662 N N . LYS A 1 85 ? -7.687 27.666 -5.807 1.00 73.12 85 LYS A N 1
ATOM 663 C CA . LYS A 1 85 ? -7.056 26.332 -5.884 1.00 73.12 85 LYS A CA 1
ATOM 664 C C . LYS A 1 85 ? -6.311 25.963 -4.592 1.00 73.12 85 LYS A C 1
ATOM 666 O O . LYS A 1 85 ? -6.399 24.829 -4.122 1.00 73.12 85 LYS A O 1
ATOM 671 N N . ARG A 1 86 ? -5.620 26.915 -3.961 1.00 73.81 86 ARG A N 1
ATOM 672 C CA . ARG A 1 86 ? -4.922 26.695 -2.681 1.00 73.81 86 ARG A CA 1
ATOM 673 C C . ARG A 1 86 ? -5.903 26.484 -1.518 1.00 73.81 86 ARG A C 1
ATOM 675 O O . ARG A 1 86 ? -5.697 25.576 -0.712 1.00 73.81 86 ARG A O 1
ATOM 682 N N . LYS A 1 87 ? -7.011 27.237 -1.466 1.00 74.75 87 LYS A N 1
ATOM 683 C CA . LYS A 1 87 ? -8.094 27.075 -0.470 1.00 74.75 87 LYS A CA 1
ATOM 684 C C . LYS A 1 87 ? -8.771 25.703 -0.571 1.00 74.75 87 LYS A C 1
ATOM 686 O O . LYS A 1 87 ? -8.952 25.031 0.444 1.00 74.75 87 LYS A O 1
ATOM 691 N N . SER A 1 88 ? -9.059 25.228 -1.783 1.00 66.62 88 SER A N 1
ATOM 692 C CA . SER A 1 88 ? -9.594 23.870 -1.989 1.00 66.62 88 SER A CA 1
ATOM 693 C C . SER A 1 88 ? -8.592 22.774 -1.588 1.00 66.62 88 SER A C 1
ATOM 695 O O . SER A 1 88 ? -8.977 21.785 -0.958 1.00 66.62 88 SER A O 1
ATOM 697 N N . ALA A 1 89 ? -7.290 22.973 -1.821 1.00 63.59 89 ALA A N 1
ATOM 698 C CA . ALA A 1 89 ? -6.248 22.065 -1.333 1.00 63.59 89 ALA A CA 1
ATOM 699 C C . ALA A 1 89 ? -6.139 22.029 0.208 1.00 63.59 89 ALA A C 1
ATOM 701 O O . ALA A 1 89 ? -5.862 20.969 0.778 1.00 63.59 89 ALA A O 1
ATOM 702 N N . ILE A 1 90 ? -6.385 23.148 0.902 1.00 68.94 90 ILE A N 1
ATOM 703 C CA . ILE A 1 90 ? -6.446 23.199 2.373 1.00 68.94 90 ILE A CA 1
ATOM 704 C C . ILE A 1 90 ? -7.595 22.339 2.901 1.00 68.94 90 ILE A C 1
ATOM 706 O O . ILE A 1 90 ? -7.365 21.549 3.813 1.00 68.94 90 ILE A O 1
ATOM 710 N N . ALA A 1 91 ? -8.795 22.435 2.320 1.00 56.69 91 ALA A N 1
ATOM 711 C CA . ALA A 1 91 ? -9.957 21.662 2.765 1.00 56.69 91 ALA A CA 1
ATOM 712 C C . ALA A 1 91 ? -9.688 20.146 2.718 1.00 56.69 91 ALA A C 1
ATOM 714 O O . ALA A 1 91 ? -9.904 19.432 3.698 1.00 56.69 91 ALA A O 1
ATOM 715 N N . VAL A 1 92 ? -9.094 19.662 1.623 1.00 56.12 92 VAL A N 1
ATOM 716 C CA . VAL A 1 92 ? -8.702 18.249 1.469 1.00 56.12 92 VAL A CA 1
ATOM 717 C C . VAL A 1 92 ? -7.655 17.829 2.510 1.00 56.12 92 VAL A C 1
ATOM 719 O O . VAL A 1 92 ? -7.726 16.730 3.066 1.00 56.12 92 VAL A O 1
ATOM 722 N N . LYS A 1 93 ? -6.681 18.700 2.796 1.00 60.03 93 LYS A N 1
ATOM 723 C CA . LYS A 1 93 ? -5.624 18.441 3.782 1.00 60.03 93 LYS A CA 1
ATOM 724 C C . LYS A 1 93 ? -6.149 18.492 5.234 1.00 60.03 93 LYS A C 1
ATOM 726 O O . LYS A 1 93 ? -5.686 17.704 6.058 1.00 60.03 93 LYS A O 1
ATOM 731 N N . GLN A 1 94 ? -7.115 19.362 5.537 1.00 59.91 94 GLN A N 1
ATOM 732 C CA . GLN A 1 94 ? -7.744 19.543 6.855 1.00 59.91 94 GLN A CA 1
ATOM 733 C C . GLN A 1 94 ? -8.636 18.348 7.231 1.00 59.91 94 GLN A C 1
ATOM 735 O O . GLN A 1 94 ? -8.462 17.776 8.302 1.00 59.91 94 GLN A O 1
ATOM 740 N N . VAL A 1 95 ? -9.485 17.874 6.308 1.00 55.62 95 VAL A N 1
ATOM 741 C CA . VAL A 1 95 ? -10.315 16.663 6.506 1.00 55.62 95 VAL A CA 1
ATOM 742 C C . VAL A 1 95 ? -9.460 15.470 6.932 1.00 55.62 95 VAL A C 1
ATOM 744 O O . VAL A 1 95 ? -9.782 14.721 7.847 1.00 55.62 95 VAL A O 1
ATOM 747 N N . LYS A 1 96 ? -8.307 15.331 6.290 1.00 57.25 96 LYS A N 1
ATOM 748 C CA . LYS A 1 96 ? -7.315 14.306 6.583 1.00 57.25 96 LYS A CA 1
ATOM 749 C C . LYS A 1 96 ? -6.664 14.457 7.974 1.00 57.25 96 LYS A C 1
ATOM 751 O O . LYS A 1 96 ? -6.354 13.461 8.619 1.00 57.25 96 LYS A O 1
ATOM 756 N N . SER A 1 97 ? -6.397 15.691 8.394 1.00 61.12 97 SER A N 1
ATOM 757 C CA . SER A 1 97 ? -5.812 16.043 9.695 1.00 61.12 97 SER A CA 1
ATOM 758 C C . SER A 1 97 ? -6.720 15.613 10.847 1.00 61.12 97 SER A C 1
ATOM 760 O O . SER A 1 97 ? -6.278 15.018 11.832 1.00 61.12 97 SER A O 1
ATOM 762 N N . ASP A 1 98 ? -8.007 15.898 10.698 1.00 60.41 98 ASP A N 1
ATOM 763 C CA . ASP A 1 98 ? -8.998 15.697 11.751 1.00 60.41 98 ASP A CA 1
ATOM 764 C C . ASP A 1 98 ? -9.344 14.212 11.896 1.00 60.41 98 ASP A C 1
ATOM 766 O O . ASP A 1 98 ? -9.480 13.702 13.011 1.00 60.41 98 ASP A O 1
ATOM 770 N N . LEU A 1 99 ? -9.329 13.484 10.777 1.00 56.62 99 LEU A N 1
ATOM 771 C CA . LEU A 1 99 ? -9.389 12.027 10.749 1.00 56.62 99 LEU A CA 1
ATOM 772 C C . LEU A 1 99 ? -8.299 11.388 11.615 1.00 56.62 99 LEU A C 1
ATOM 774 O O . LEU A 1 99 ? -8.551 10.469 12.388 1.00 56.62 99 LEU A O 1
ATOM 778 N N . MET A 1 100 ? -7.087 11.928 11.547 1.00 58.81 100 MET A N 1
ATOM 779 C CA . MET A 1 100 ? -5.934 11.406 12.271 1.00 58.81 100 MET A CA 1
ATOM 780 C C . MET A 1 100 ? -5.982 11.665 13.769 1.00 58.81 100 MET A C 1
ATOM 782 O O . MET A 1 100 ? -5.655 10.768 14.544 1.00 58.81 100 MET A O 1
ATOM 786 N N . LYS A 1 101 ? -6.470 12.835 14.190 1.00 64.56 101 LYS A N 1
ATOM 787 C CA . LYS A 1 101 ? -6.778 13.085 15.606 1.00 64.56 101 LYS A CA 1
ATOM 788 C C . LYS A 1 101 ? -7.884 12.160 16.114 1.00 64.56 101 LYS A C 1
ATOM 790 O O . LYS A 1 101 ? -7.775 11.632 17.220 1.00 64.56 101 LYS A O 1
ATOM 795 N N . LYS A 1 102 ? -8.922 11.911 15.304 1.00 61.25 102 LYS A N 1
ATOM 796 C CA . LYS A 1 102 ? -9.986 10.947 15.633 1.00 61.25 102 LYS A CA 1
ATOM 797 C C . LYS A 1 102 ? -9.397 9.551 15.861 1.00 61.25 102 LYS A C 1
ATOM 799 O O . LYS A 1 102 ? -9.713 8.926 16.871 1.00 61.25 102 LYS A O 1
ATOM 804 N N . HIS A 1 103 ? -8.472 9.113 15.007 1.00 62.69 103 HIS A N 1
ATOM 805 C CA . HIS A 1 103 ? -7.755 7.850 15.190 1.00 62.69 103 HIS A CA 1
ATOM 806 C C . HIS A 1 103 ? -6.864 7.812 16.437 1.00 62.69 103 HIS A C 1
ATOM 808 O O . HIS A 1 103 ? -6.781 6.781 17.098 1.00 62.69 103 HIS A O 1
ATOM 814 N N . GLU A 1 104 ? -6.170 8.901 16.765 1.00 63.53 104 GLU A N 1
ATOM 815 C CA . GLU A 1 104 ? -5.292 8.963 17.937 1.00 63.53 104 GLU A CA 1
ATOM 816 C C . GLU A 1 104 ? -6.094 8.877 19.244 1.00 63.53 104 GLU A C 1
ATOM 818 O O . GLU A 1 104 ? -5.756 8.098 20.139 1.00 63.53 104 GLU A O 1
ATOM 823 N N . ASN A 1 105 ? -7.238 9.562 19.298 1.00 64.12 105 ASN A N 1
ATOM 824 C CA . ASN A 1 105 ? -8.195 9.445 20.396 1.00 64.12 105 ASN A CA 1
ATOM 825 C C . ASN A 1 105 ? -8.811 8.039 20.478 1.00 64.12 105 ASN A C 1
ATOM 827 O O . ASN A 1 105 ? -8.987 7.508 21.573 1.00 64.12 105 ASN A O 1
ATOM 831 N N . GLN A 1 106 ? -9.099 7.398 19.340 1.00 61.47 106 GLN A N 1
ATOM 832 C CA . GLN A 1 106 ? -9.532 5.997 19.305 1.00 61.47 106 GLN A CA 1
ATOM 833 C C . GLN A 1 106 ? -8.436 5.059 19.826 1.00 61.47 106 GLN A C 1
ATOM 835 O O . GLN A 1 106 ? -8.710 4.223 20.678 1.00 61.47 106 GLN A O 1
ATOM 840 N N . ARG A 1 107 ? -7.174 5.252 19.423 1.00 63.78 107 ARG A N 1
ATOM 841 C CA . ARG A 1 107 ? -6.015 4.487 19.917 1.00 63.78 107 ARG A CA 1
ATOM 842 C C . ARG A 1 107 ? -5.846 4.617 21.431 1.00 63.78 107 ARG A C 1
ATOM 844 O O . ARG A 1 107 ? -5.516 3.634 22.093 1.00 63.78 107 ARG A O 1
ATOM 851 N N . ALA A 1 108 ? -6.113 5.798 21.989 1.00 64.75 108 ALA A N 1
ATOM 852 C CA . ALA A 1 108 ? -6.096 6.022 23.432 1.00 64.75 108 ALA A CA 1
ATOM 853 C C . ALA A 1 108 ? -7.177 5.220 24.186 1.00 64.75 108 ALA A C 1
ATOM 855 O O . ALA A 1 108 ? -6.965 4.905 25.357 1.00 64.75 108 ALA A O 1
ATOM 856 N N . LYS A 1 109 ? -8.283 4.845 23.525 1.00 63.50 109 LYS A N 1
ATOM 857 C CA . LYS A 1 109 ? -9.342 3.983 24.085 1.00 63.50 109 LYS A CA 1
ATOM 858 C C . LYS A 1 109 ? -8.999 2.488 24.036 1.00 63.50 109 LYS A C 1
ATOM 860 O O . LYS A 1 109 ? -9.537 1.719 24.820 1.00 63.50 109 LYS A O 1
ATOM 865 N N . LEU A 1 110 ? -8.055 2.060 23.193 1.00 60.53 110 LEU A N 1
ATOM 866 C CA . LEU A 1 110 ? -7.682 0.646 23.014 1.00 60.53 110 LEU A CA 1
ATOM 867 C C . LEU A 1 110 ? -6.678 0.109 24.069 1.00 60.53 110 LEU A C 1
ATOM 869 O O . LEU A 1 110 ? -5.964 -0.856 23.800 1.00 60.53 110 LEU A O 1
ATOM 873 N N . LYS A 1 111 ? -6.558 0.722 25.257 1.00 55.31 111 LYS A N 1
ATOM 874 C CA . LYS A 1 111 ? -5.475 0.440 26.229 1.00 55.31 111 LYS A CA 1
ATOM 875 C C . LYS A 1 111 ? -5.557 -0.961 26.876 1.00 55.31 111 LYS A C 1
ATOM 877 O O . LYS A 1 111 ? -6.551 -1.298 27.497 1.00 55.31 111 LYS A O 1
ATOM 882 N N . GLY A 1 112 ? -4.436 -1.693 26.834 1.00 56.06 112 GLY A N 1
ATOM 883 C CA . GLY A 1 112 ? -4.028 -2.758 27.778 1.00 56.06 112 GLY A CA 1
ATOM 884 C C . GLY A 1 112 ? -2.584 -2.522 28.271 1.00 56.06 112 GLY A C 1
ATOM 885 O O . GLY A 1 112 ? -1.958 -1.554 27.831 1.00 56.06 112 GLY A O 1
ATOM 886 N N . THR A 1 113 ? -2.023 -3.337 29.166 1.00 47.81 113 THR A N 1
ATOM 887 C CA . THR A 1 113 ? -0.625 -3.245 29.665 1.00 47.81 113 THR A CA 1
ATOM 888 C C . THR A 1 113 ? 0.195 -4.473 29.218 1.00 47.81 113 THR A C 1
ATOM 890 O O . THR A 1 113 ? -0.349 -5.565 29.118 1.00 47.81 113 THR A O 1
ATOM 893 N N . GLY A 1 114 ? 1.487 -4.309 28.876 1.00 68.88 114 GLY A N 1
ATOM 894 C CA . GLY A 1 114 ? 2.421 -5.427 28.599 1.00 68.88 114 GLY A CA 1
ATOM 895 C C . GLY A 1 114 ? 3.107 -5.465 27.209 1.00 68.88 114 GLY A C 1
ATOM 896 O O . GLY A 1 114 ? 2.803 -4.645 26.340 1.00 68.88 114 GLY A O 1
ATOM 897 N N . PRO A 1 115 ? 4.043 -6.412 26.967 1.00 63.22 115 PRO A N 1
ATOM 898 C CA . PRO A 1 115 ? 4.807 -6.553 25.711 1.00 63.22 115 PRO A CA 1
ATOM 899 C C . PRO A 1 115 ? 3.935 -6.753 24.464 1.00 63.22 115 PRO A C 1
ATOM 901 O O . PRO A 1 115 ? 4.198 -6.159 23.416 1.00 63.22 115 PRO A O 1
ATOM 904 N N . GLN A 1 116 ? 2.835 -7.497 24.606 1.00 72.69 116 GLN A N 1
ATOM 905 C CA . GLN A 1 116 ? 1.842 -7.706 23.548 1.00 72.69 116 GLN A CA 1
ATOM 906 C C . GLN A 1 116 ? 1.203 -6.381 23.088 1.00 72.69 116 GLN A C 1
ATOM 908 O O . GLN A 1 116 ? 0.926 -6.202 21.904 1.00 72.69 116 GLN A O 1
ATOM 913 N N . LYS A 1 117 ? 1.065 -5.391 23.987 1.00 74.50 117 LYS A N 1
ATOM 914 C CA . LYS A 1 117 ? 0.566 -4.045 23.655 1.00 74.50 117 LYS A CA 1
ATOM 915 C C . LYS A 1 117 ? 1.511 -3.302 22.715 1.00 74.50 117 LYS A C 1
ATOM 917 O O . LYS A 1 117 ? 1.058 -2.550 21.854 1.00 74.50 117 LYS A O 1
ATOM 922 N N . LYS A 1 118 ? 2.828 -3.452 22.895 1.00 78.00 118 LYS A N 1
ATOM 923 C CA . LYS A 1 118 ? 3.825 -2.759 22.067 1.00 78.00 118 LYS A CA 1
ATOM 924 C C . LYS A 1 118 ? 3.780 -3.285 20.638 1.00 78.00 118 LYS A C 1
ATOM 926 O O . LYS A 1 118 ? 3.710 -2.485 19.710 1.00 78.00 118 LYS A O 1
ATOM 931 N N . GLU A 1 119 ? 3.760 -4.604 20.478 1.00 80.75 119 GLU A N 1
ATOM 932 C CA . GLU A 1 119 ? 3.626 -5.248 19.171 1.00 80.75 119 GLU A CA 1
ATOM 933 C C . GLU A 1 119 ? 2.296 -4.877 18.504 1.00 80.75 119 GLU A C 1
ATOM 935 O O . GLU A 1 119 ? 2.284 -4.393 17.373 1.00 80.75 119 GLU A O 1
ATOM 940 N N . PHE A 1 120 ? 1.188 -4.983 19.239 1.00 81.12 120 PHE A N 1
ATOM 941 C CA . PHE A 1 120 ? -0.134 -4.560 18.782 1.00 81.12 120 PHE A CA 1
ATOM 942 C C . PHE A 1 120 ? -0.138 -3.106 18.287 1.00 81.12 120 PHE A C 1
ATOM 944 O O . PHE A 1 120 ? -0.513 -2.820 17.152 1.00 81.12 120 PHE A O 1
ATOM 951 N N . ASN A 1 121 ? 0.369 -2.175 19.099 1.00 80.75 121 ASN A N 1
ATOM 952 C CA . ASN A 1 121 ? 0.434 -0.760 18.747 1.00 80.75 121 ASN A CA 1
ATOM 953 C C . ASN A 1 121 ? 1.305 -0.483 17.522 1.00 80.75 121 ASN A C 1
ATOM 955 O O . ASN A 1 121 ? 1.017 0.468 16.794 1.00 80.75 121 ASN A O 1
ATOM 959 N N . GLN A 1 122 ? 2.363 -1.267 17.309 1.00 84.06 122 GLN A N 1
ATOM 960 C CA . GLN A 1 122 ? 3.194 -1.174 16.111 1.00 84.06 122 GLN A CA 1
ATOM 961 C C . GLN A 1 122 ? 2.444 -1.671 14.875 1.00 84.06 122 GLN A C 1
ATOM 963 O O . GLN A 1 122 ? 2.527 -1.030 13.830 1.00 84.06 122 GLN A O 1
ATOM 968 N N . ARG A 1 123 ? 1.697 -2.773 14.985 1.00 84.88 123 ARG A N 1
ATOM 969 C CA . ARG A 1 123 ? 0.867 -3.313 13.898 1.00 84.88 123 ARG A CA 1
ATOM 970 C C . ARG A 1 123 ? -0.236 -2.336 13.498 1.00 84.88 123 ARG A C 1
ATOM 972 O O . ARG A 1 123 ? -0.321 -1.969 12.328 1.00 84.88 123 ARG A O 1
ATOM 979 N N . LEU A 1 124 ? -0.965 -1.790 14.475 1.00 80.88 124 LEU A N 1
ATOM 980 C CA . LEU A 1 124 ? -1.948 -0.734 14.219 1.00 80.88 124 LEU A CA 1
ATOM 981 C C . LEU A 1 124 ? -1.307 0.484 13.549 1.00 80.88 124 LEU A C 1
ATOM 983 O O . LEU A 1 124 ? -1.833 1.006 12.572 1.00 80.88 124 LEU A O 1
ATOM 987 N N . GLN A 1 125 ? -0.143 0.923 14.037 1.00 81.81 125 GLN A N 1
ATOM 988 C CA . GLN A 1 125 ? 0.563 2.056 13.447 1.00 81.81 125 GLN A CA 1
ATOM 989 C C . GLN A 1 125 ? 0.994 1.779 12.001 1.00 81.81 125 GLN A C 1
ATOM 991 O O . GLN A 1 125 ? 0.942 2.688 11.180 1.00 81.81 125 GLN A O 1
ATOM 996 N N . LYS A 1 126 ? 1.396 0.549 11.659 1.00 83.25 126 LYS A N 1
ATOM 997 C CA . LYS A 1 126 ? 1.714 0.176 10.273 1.00 83.25 126 LYS A CA 1
ATOM 998 C C . LYS A 1 126 ? 0.481 0.268 9.377 1.00 83.25 126 LYS A C 1
ATOM 1000 O O . LYS A 1 126 ? 0.567 0.927 8.342 1.00 83.25 126 LYS A O 1
ATOM 1005 N N . ALA A 1 127 ? -0.650 -0.314 9.781 1.00 83.38 127 ALA A N 1
ATOM 1006 C CA . ALA A 1 127 ? -1.911 -0.209 9.039 1.00 83.38 127 ALA A CA 1
ATOM 1007 C C . ALA A 1 127 ? -2.333 1.262 8.855 1.00 83.38 127 ALA A C 1
ATOM 1009 O O . ALA A 1 127 ? -2.610 1.702 7.741 1.00 83.38 127 ALA A O 1
ATOM 1010 N N . MET A 1 128 ? -2.236 2.060 9.923 1.00 77.88 128 MET A N 1
ATOM 1011 C CA . MET A 1 128 ? -2.470 3.510 9.933 1.00 77.88 128 MET A CA 1
ATOM 1012 C C . MET A 1 128 ? -1.440 4.350 9.164 1.00 77.88 128 MET A C 1
ATOM 1014 O O . MET A 1 128 ? -1.579 5.570 9.097 1.00 77.88 128 MET A O 1
ATOM 1018 N N . LEU A 1 129 ? -0.380 3.759 8.626 1.00 77.12 129 LEU A N 1
ATOM 1019 C CA . LEU A 1 129 ? 0.561 4.443 7.738 1.00 77.12 129 LEU A CA 1
ATOM 1020 C C . LEU A 1 129 ? 0.466 3.923 6.302 1.00 77.12 129 LEU A C 1
ATOM 1022 O O . LEU A 1 129 ? 1.262 4.335 5.462 1.00 77.12 129 LEU A O 1
ATOM 1026 N N . GLY A 1 130 ? -0.470 3.013 6.031 1.00 79.75 130 GLY A N 1
ATOM 1027 C CA . GLY A 1 130 ? -0.595 2.338 4.748 1.00 79.75 130 GLY A CA 1
ATOM 1028 C C . GLY A 1 130 ? 0.436 1.238 4.531 1.00 79.75 130 GLY A C 1
ATOM 1029 O O . GLY A 1 130 ? 0.546 0.736 3.426 1.00 79.75 130 GLY A O 1
ATOM 1030 N N . LYS A 1 131 ? 1.188 0.860 5.569 1.00 83.38 131 LYS A N 1
ATOM 1031 C CA . LYS A 1 131 ? 2.324 -0.073 5.500 1.00 83.38 131 LYS A CA 1
ATOM 1032 C C . LYS A 1 131 ? 2.056 -1.412 6.183 1.00 83.38 131 LYS A C 1
ATOM 1034 O O . LYS A 1 131 ? 2.998 -2.172 6.414 1.00 83.38 131 LYS A O 1
ATOM 1039 N N . GLY A 1 132 ? 0.811 -1.660 6.580 1.00 85.31 132 GLY A N 1
ATOM 1040 C CA . GLY A 1 132 ? 0.416 -2.902 7.234 1.00 85.31 132 GLY A CA 1
ATOM 1041 C C . GLY A 1 132 ? 0.336 -4.064 6.248 1.00 85.31 132 GLY A C 1
ATOM 1042 O O . GLY A 1 132 ? 0.056 -3.868 5.064 1.00 85.31 132 GLY A O 1
ATOM 1043 N N . VAL A 1 133 ? 0.548 -5.282 6.736 1.00 88.88 133 VAL A N 1
ATOM 1044 C CA . VAL A 1 133 ? 0.081 -6.501 6.043 1.00 88.88 133 VAL A CA 1
ATOM 1045 C C . VAL A 1 133 ? -1.441 -6.637 6.228 1.00 88.88 133 VAL A C 1
ATOM 1047 O O . VAL A 1 133 ? -1.966 -5.986 7.132 1.00 88.88 133 VAL A O 1
ATOM 1050 N N . PRO A 1 134 ? -2.179 -7.426 5.420 1.00 89.81 134 PRO A N 1
ATOM 1051 C CA . PRO A 1 134 ? -3.633 -7.581 5.573 1.00 89.81 134 PRO A CA 1
ATOM 1052 C C . PRO A 1 134 ? -4.069 -7.860 7.018 1.00 89.81 134 PRO A C 1
ATOM 1054 O O . PRO A 1 134 ? -4.997 -7.231 7.517 1.00 89.81 134 PRO A O 1
ATOM 1057 N N . GLU A 1 135 ? -3.315 -8.693 7.729 1.00 90.69 135 GLU A N 1
ATOM 1058 C CA . GLU A 1 135 ? -3.566 -9.083 9.116 1.00 90.69 135 GLU A CA 1
ATOM 1059 C C . GLU A 1 135 ? -3.476 -7.899 10.095 1.00 90.69 135 GLU A C 1
ATOM 1061 O O . GLU A 1 135 ? -4.073 -7.934 11.167 1.00 90.69 135 GLU A O 1
ATOM 1066 N N . ASP A 1 136 ? -2.710 -6.849 9.776 1.00 89.75 136 ASP A N 1
ATOM 1067 C CA . ASP A 1 136 ? -2.658 -5.626 10.590 1.00 89.75 136 ASP A CA 1
ATOM 1068 C C . ASP A 1 136 ? -3.967 -4.824 10.479 1.00 89.75 136 ASP A C 1
ATOM 1070 O O . ASP A 1 136 ? -4.379 -4.184 11.447 1.00 89.75 136 ASP A O 1
ATOM 1074 N N . TYR A 1 137 ? -4.628 -4.867 9.316 1.00 89.19 137 TYR A N 1
ATOM 1075 C CA . TYR A 1 137 ? -5.929 -4.227 9.095 1.00 89.19 137 TYR A CA 1
ATOM 1076 C C . TYR A 1 137 ? -7.068 -5.059 9.683 1.00 89.19 137 TYR A C 1
ATOM 1078 O O . TYR A 1 137 ? -7.967 -4.491 10.295 1.00 89.19 137 TYR A O 1
ATOM 1086 N N . GLU A 1 138 ? -7.015 -6.385 9.536 1.00 90.75 138 GLU A N 1
ATOM 1087 C CA . GLU A 1 138 ? -7.961 -7.313 10.174 1.00 90.75 138 GLU A CA 1
ATOM 1088 C C . GLU A 1 138 ? -7.965 -7.095 11.694 1.00 90.75 138 GLU A C 1
ATOM 1090 O O . GLU A 1 138 ? -9.012 -6.816 12.269 1.00 90.75 138 GLU A O 1
ATOM 1095 N N . LEU A 1 139 ? -6.781 -7.052 12.317 1.00 88.12 139 LEU A N 1
ATOM 1096 C CA . LEU A 1 139 ? -6.625 -6.768 13.745 1.00 88.12 139 LEU A CA 1
ATOM 1097 C C . LEU A 1 139 ? -7.168 -5.386 14.155 1.00 88.12 139 LEU A C 1
ATOM 1099 O O . LEU A 1 139 ? -7.747 -5.232 15.230 1.00 88.12 139 LEU A O 1
ATOM 1103 N N . TRP A 1 140 ? -6.971 -4.360 13.318 1.00 86.69 140 TRP A N 1
ATOM 1104 C CA . TRP A 1 140 ? -7.549 -3.034 13.559 1.00 86.69 140 TRP A CA 1
ATOM 1105 C C . TRP A 1 140 ? -9.081 -3.088 13.563 1.00 86.69 140 TRP A C 1
ATOM 1107 O O . TRP A 1 140 ? -9.716 -2.489 14.431 1.00 86.69 140 TRP A O 1
ATOM 1117 N N . LEU A 1 141 ? -9.667 -3.792 12.594 1.00 88.56 141 LEU A N 1
ATOM 1118 C CA . LEU A 1 141 ? -11.113 -3.912 12.436 1.00 88.56 141 LEU A CA 1
ATOM 1119 C C . LEU A 1 141 ? -11.743 -4.729 13.556 1.00 88.56 141 LEU A C 1
ATOM 1121 O O . LEU A 1 141 ? -12.720 -4.270 14.133 1.00 88.56 141 LEU A O 1
ATOM 1125 N N . GLU A 1 142 ? -11.157 -5.874 13.906 1.00 87.81 142 GLU A N 1
ATOM 1126 C CA . GLU A 1 142 ? -11.588 -6.686 15.049 1.00 87.81 142 GLU A CA 1
ATOM 1127 C C . GLU A 1 142 ? -11.642 -5.824 16.312 1.00 87.81 142 GLU A C 1
ATOM 1129 O O . GLU A 1 142 ? -12.660 -5.766 16.997 1.00 87.81 142 GLU A O 1
ATOM 1134 N N . ARG A 1 143 ? -10.596 -5.029 16.563 1.00 84.38 143 ARG A N 1
ATOM 1135 C CA . ARG A 1 143 ? -10.579 -4.158 17.735 1.00 84.38 143 ARG A CA 1
ATOM 1136 C C . ARG A 1 143 ? -11.594 -3.017 17.654 1.00 84.38 143 ARG A C 1
ATOM 1138 O O . ARG A 1 143 ? -12.159 -2.620 18.675 1.00 84.38 143 ARG A O 1
ATOM 1145 N N . ALA A 1 144 ? -11.822 -2.465 16.466 1.00 84.44 144 ALA A N 1
ATOM 1146 C CA . ALA A 1 144 ? -12.847 -1.451 16.258 1.00 84.44 144 ALA A CA 1
ATOM 1147 C C . ALA A 1 144 ? -14.258 -2.010 16.508 1.00 84.44 144 ALA A C 1
ATOM 1149 O O . ALA A 1 144 ? -15.083 -1.312 17.093 1.00 84.44 144 ALA A O 1
ATOM 1150 N N . VAL A 1 145 ? -14.507 -3.270 16.145 1.00 86.69 145 VAL A N 1
ATOM 1151 C CA . VAL A 1 145 ? -15.744 -3.995 16.464 1.00 86.69 145 VAL A CA 1
ATOM 1152 C C . VAL A 1 145 ? -15.866 -4.201 17.976 1.00 86.69 145 VAL A C 1
ATOM 1154 O O . VAL A 1 145 ? -16.847 -3.757 18.565 1.00 86.69 145 VAL A O 1
ATOM 1157 N N . GLU A 1 146 ? -14.847 -4.774 18.625 1.00 83.12 146 GLU A N 1
ATOM 1158 C CA . GLU A 1 146 ? -14.839 -5.052 20.075 1.00 83.12 146 GLU A CA 1
ATOM 1159 C C . GLU A 1 146 ? -15.070 -3.806 20.938 1.00 83.12 146 GLU A C 1
ATOM 1161 O O . GLU A 1 146 ? -15.665 -3.878 22.009 1.00 83.12 146 GLU A O 1
ATOM 1166 N N . THR A 1 147 ? -14.562 -2.656 20.496 1.00 80.06 147 THR A N 1
ATOM 1167 C CA . THR A 1 147 ? -14.670 -1.391 21.240 1.00 80.06 147 THR A CA 1
ATOM 1168 C C . THR A 1 147 ? -15.870 -0.542 20.830 1.00 80.06 147 THR A C 1
ATOM 1170 O O . THR A 1 147 ? -15.999 0.590 21.300 1.00 80.06 147 THR A O 1
ATOM 1173 N N . GLY A 1 148 ? -16.740 -1.069 19.960 1.00 83.81 148 GLY A N 1
ATOM 1174 C CA . GLY A 1 148 ? -17.919 -0.363 19.467 1.00 83.81 148 GLY A CA 1
ATOM 1175 C C . GLY A 1 148 ? -17.574 0.896 18.671 1.00 83.81 148 GLY A C 1
ATOM 1176 O O . GLY A 1 148 ? -18.340 1.845 18.669 1.00 83.81 148 GLY A O 1
ATOM 1177 N N . LEU A 1 149 ? -16.408 0.957 18.020 1.00 83.38 149 LEU A N 1
ATOM 1178 C CA . LEU A 1 149 ? -16.017 2.094 17.178 1.00 83.38 149 LEU A CA 1
ATOM 1179 C C . LEU A 1 149 ? -16.671 2.059 15.794 1.00 83.38 149 LEU A C 1
ATOM 1181 O O . LEU A 1 149 ? -16.769 3.104 15.150 1.00 83.38 149 LEU A O 1
ATOM 1185 N N . CYS A 1 150 ? -17.095 0.878 15.335 1.00 81.06 150 CYS A N 1
ATOM 1186 C CA . CYS A 1 150 ? -17.783 0.712 14.054 1.00 81.06 150 CYS A CA 1
ATOM 1187 C C . CYS A 1 150 ? -19.262 1.150 14.089 1.00 81.06 150 CYS A C 1
ATOM 1189 O O . CYS A 1 150 ? -19.860 1.270 13.026 1.00 81.06 150 CYS A O 1
ATOM 1191 N N . ILE A 1 151 ? -19.840 1.399 15.272 1.00 72.62 151 ILE A N 1
ATOM 1192 C CA . ILE A 1 151 ? -21.283 1.611 15.514 1.00 72.62 151 ILE A CA 1
ATOM 1193 C C . ILE A 1 151 ? -21.540 2.554 16.704 1.00 72.62 151 ILE A C 1
ATOM 1195 O O . ILE A 1 151 ? -20.622 2.914 17.435 1.00 72.62 151 ILE A O 1
ATOM 1199 N N . GLY A 1 152 ? -22.801 2.948 16.921 1.00 61.31 152 GLY A N 1
ATOM 1200 C CA . GLY A 1 152 ? -23.262 3.424 18.232 1.00 61.31 152 GLY A CA 1
ATOM 1201 C C . GLY A 1 152 ? -23.306 2.264 19.239 1.00 61.31 152 GLY A C 1
ATOM 1202 O O . GLY A 1 152 ? -23.525 1.121 18.848 1.00 61.31 152 GLY A O 1
ATOM 1203 N N . ALA A 1 153 ? -23.044 2.524 20.521 1.00 58.38 153 ALA A N 1
ATOM 1204 C CA . ALA A 1 153 ? -22.891 1.481 21.540 1.00 58.38 153 ALA A CA 1
ATOM 1205 C C . ALA A 1 153 ? -24.101 0.517 21.616 1.00 58.38 153 ALA A C 1
ATOM 1207 O O . ALA A 1 153 ? -25.237 0.977 21.684 1.00 58.38 153 ALA A O 1
ATOM 1208 N N . GLY A 1 154 ? -23.851 -0.803 21.665 1.00 68.06 154 GLY A N 1
ATOM 1209 C CA . GLY A 1 154 ? -24.842 -1.811 22.087 1.00 68.06 154 GLY A CA 1
ATOM 1210 C C . GLY A 1 154 ? -25.341 -2.824 21.045 1.00 68.06 154 GLY A C 1
ATOM 1211 O O . GLY A 1 154 ? -26.219 -3.614 21.376 1.00 68.06 154 GLY A O 1
ATOM 1212 N N . THR A 1 155 ? -24.815 -2.850 19.817 1.00 80.88 155 THR A N 1
ATOM 1213 C CA . THR A 1 155 ? -25.223 -3.826 18.779 1.00 80.88 155 THR A CA 1
ATOM 1214 C C . THR A 1 155 ? -24.021 -4.545 18.159 1.00 80.88 155 THR A C 1
ATOM 1216 O O . THR A 1 155 ? -22.882 -4.141 18.367 1.00 80.88 155 THR A O 1
ATOM 1219 N N . THR A 1 156 ? -24.231 -5.644 17.430 1.00 83.94 156 THR A N 1
ATOM 1220 C CA . THR A 1 156 ? -23.170 -6.245 16.603 1.00 83.94 156 THR A CA 1
ATOM 1221 C C . THR A 1 156 ? -23.121 -5.497 15.267 1.00 83.94 156 THR A C 1
ATOM 1223 O O . THR A 1 156 ? -24.151 -5.433 14.595 1.00 83.94 156 THR A O 1
ATOM 1226 N N . PRO A 1 157 ? -21.967 -4.947 14.845 1.00 88.12 157 PRO A N 1
ATOM 1227 C CA . PRO A 1 157 ? -21.883 -4.189 13.603 1.00 88.12 157 PRO A CA 1
ATOM 1228 C C . PRO A 1 157 ? -22.068 -5.088 12.377 1.00 88.12 157 PRO A C 1
ATOM 1230 O O . PRO A 1 157 ? -21.502 -6.179 12.280 1.00 88.12 157 PRO A O 1
ATOM 1233 N N . THR A 1 158 ? -22.817 -4.593 11.401 1.00 89.62 158 THR A N 1
ATOM 1234 C CA . THR A 1 158 ? -22.979 -5.204 10.082 1.00 89.62 158 THR A CA 1
ATOM 1235 C C . THR A 1 158 ? -21.730 -5.008 9.217 1.00 89.62 158 THR A C 1
ATOM 1237 O O . THR A 1 158 ? -20.931 -4.088 9.407 1.00 89.62 158 THR A O 1
ATOM 1240 N N . VAL A 1 159 ? -21.588 -5.834 8.176 1.00 88.19 159 VAL A N 1
ATOM 1241 C CA . VAL A 1 159 ? -20.523 -5.697 7.161 1.00 88.19 159 VAL A CA 1
ATOM 1242 C C . VAL A 1 159 ? -20.504 -4.292 6.545 1.00 88.19 159 VAL A C 1
ATOM 1244 O O . VAL A 1 159 ? -19.435 -3.727 6.312 1.00 88.19 159 VAL A O 1
ATOM 1247 N N . SER A 1 160 ? -21.686 -3.711 6.316 1.00 89.00 160 SER A N 1
ATOM 1248 C CA . SER A 1 160 ? -21.840 -2.369 5.748 1.00 89.00 160 SER A CA 1
ATOM 1249 C C . SER A 1 160 ? -21.290 -1.283 6.678 1.00 89.00 160 SER A C 1
ATOM 1251 O O . SER A 1 160 ? -20.579 -0.385 6.230 1.00 89.00 160 SER A O 1
ATOM 1253 N N . GLU A 1 161 ? -21.540 -1.389 7.984 1.00 90.75 161 GLU A N 1
ATOM 1254 C CA . GLU A 1 161 ? -21.050 -0.431 8.982 1.00 90.75 161 GLU A CA 1
ATOM 1255 C C . GLU A 1 161 ? -19.533 -0.507 9.156 1.00 90.75 161 GLU A C 1
ATOM 1257 O O . GLU A 1 161 ? -18.863 0.523 9.225 1.00 90.75 161 GLU A O 1
ATOM 1262 N N . ILE A 1 162 ? -18.963 -1.713 9.131 1.00 89.69 162 ILE A N 1
ATOM 1263 C CA . ILE A 1 162 ? -17.506 -1.904 9.171 1.00 89.69 162 ILE A CA 1
ATOM 1264 C C . ILE A 1 162 ? -16.856 -1.325 7.909 1.00 89.69 162 ILE A C 1
ATOM 1266 O O . ILE A 1 162 ? -15.829 -0.646 7.991 1.00 89.69 162 ILE A O 1
ATOM 1270 N N . GLN A 1 163 ? -17.465 -1.546 6.739 1.00 87.88 163 GLN A N 1
ATOM 1271 C CA . GLN A 1 163 ? -16.997 -0.958 5.486 1.00 87.88 163 GLN A CA 1
ATOM 1272 C C . GLN A 1 163 ? -17.066 0.573 5.529 1.00 87.88 163 GLN A C 1
ATOM 1274 O O . GLN A 1 163 ? -16.095 1.234 5.162 1.00 87.88 163 GLN A O 1
ATOM 1279 N N . LYS A 1 164 ? -18.177 1.138 6.017 1.00 85.50 164 LYS A N 1
ATOM 1280 C CA . LYS A 1 164 ? -18.341 2.584 6.199 1.00 85.50 164 LYS A CA 1
ATOM 1281 C C . LYS A 1 164 ? -17.284 3.145 7.147 1.00 85.50 164 LYS A C 1
ATOM 1283 O O . LYS A 1 164 ? -16.669 4.154 6.830 1.00 85.50 164 LYS A O 1
ATOM 1288 N N . TYR A 1 165 ? -17.009 2.466 8.259 1.00 84.81 165 TYR A N 1
ATOM 1289 C CA . TYR A 1 165 ? -15.965 2.860 9.203 1.00 84.81 165 TYR A CA 1
ATOM 1290 C C . TYR A 1 165 ? -14.578 2.932 8.545 1.00 84.81 165 TYR A C 1
ATOM 1292 O O . TYR A 1 165 ? -13.861 3.912 8.739 1.00 84.81 165 TYR A O 1
ATOM 1300 N N . LEU A 1 166 ? -14.197 1.942 7.729 1.00 83.00 166 LEU A N 1
ATOM 1301 C CA . LEU A 1 166 ? -12.939 1.994 6.971 1.00 83.00 166 LEU A CA 1
ATOM 1302 C C . LEU A 1 166 ? -12.901 3.136 5.958 1.00 83.00 166 LEU A C 1
ATOM 1304 O O . LEU A 1 166 ? -11.882 3.825 5.857 1.00 83.00 166 LEU A O 1
ATOM 1308 N N . ASP A 1 167 ? -13.991 3.303 5.208 1.00 81.69 167 ASP A N 1
ATOM 1309 C CA . ASP A 1 167 ? -14.121 4.319 4.165 1.00 81.69 167 ASP A CA 1
ATOM 1310 C C . ASP A 1 167 ? -14.020 5.727 4.781 1.00 81.69 167 ASP A C 1
ATOM 1312 O O . ASP A 1 167 ? -13.249 6.563 4.298 1.00 81.69 167 ASP A O 1
ATOM 1316 N N . ASP A 1 168 ? -14.712 5.955 5.901 1.00 78.38 168 ASP A N 1
ATOM 1317 C CA . ASP A 1 168 ? -14.687 7.202 6.666 1.00 78.38 168 ASP A CA 1
ATOM 1318 C C . ASP A 1 168 ? -13.284 7.489 7.195 1.00 78.38 168 ASP A C 1
ATOM 1320 O O . ASP A 1 168 ? -12.774 8.595 7.027 1.00 78.38 168 ASP A O 1
ATOM 1324 N N . LEU A 1 169 ? -12.628 6.482 7.780 1.00 71.50 169 LEU A N 1
ATOM 1325 C CA . LEU A 1 169 ? -11.253 6.572 8.270 1.00 71.50 169 LEU A CA 1
ATOM 1326 C C . LEU A 1 169 ? -10.202 6.638 7.160 1.00 71.50 169 LEU A C 1
ATOM 1328 O O . LEU A 1 169 ? -9.021 6.840 7.448 1.00 71.50 169 LEU A O 1
ATOM 1332 N N . ARG A 1 170 ? -10.607 6.504 5.891 1.00 69.50 170 ARG A N 1
ATOM 1333 C CA . ARG A 1 170 ? -9.712 6.519 4.726 1.00 69.50 170 ARG A CA 1
ATOM 1334 C C . ARG A 1 170 ? -8.488 5.627 4.940 1.00 69.50 170 ARG A C 1
ATOM 1336 O O . ARG A 1 170 ? -7.375 5.980 4.541 1.00 69.50 170 ARG A O 1
ATOM 1343 N N . LEU A 1 171 ? -8.699 4.493 5.606 1.00 76.25 171 LEU A N 1
ATOM 1344 C CA . LEU A 1 171 ? -7.666 3.493 5.808 1.00 76.25 171 LEU A CA 1
ATOM 1345 C C . LEU A 1 171 ? -7.439 2.784 4.481 1.00 76.25 171 LEU A C 1
ATOM 1347 O O . LEU A 1 171 ? -8.359 2.239 3.881 1.00 76.25 171 LEU A O 1
ATOM 1351 N N . GLY A 1 172 ? -6.194 2.768 4.037 1.00 79.00 172 GLY A N 1
ATOM 1352 C CA . GLY A 1 172 ? -5.815 2.095 2.808 1.00 79.00 172 GLY A CA 1
ATOM 1353 C C . GLY A 1 172 ? -4.379 1.622 2.865 1.00 79.00 172 GLY A C 1
ATOM 1354 O O . GLY A 1 172 ? -3.775 1.535 3.934 1.00 79.00 172 GLY A O 1
ATOM 1355 N N . ILE A 1 173 ? -3.824 1.328 1.701 1.00 81.31 173 ILE A N 1
ATOM 1356 C CA . ILE A 1 173 ? -2.445 0.888 1.547 1.00 81.31 173 ILE A CA 1
ATOM 1357 C C . ILE A 1 173 ? -1.712 1.812 0.576 1.00 81.31 173 ILE A C 1
ATOM 1359 O O . ILE A 1 173 ? -2.230 2.154 -0.494 1.00 81.31 173 ILE A O 1
ATOM 1363 N N . ASP A 1 174 ? -0.518 2.263 0.954 1.00 80.12 174 ASP A N 1
ATOM 1364 C CA . ASP A 1 174 ? 0.319 3.059 0.061 1.00 80.12 174 ASP A CA 1
ATOM 1365 C C . ASP A 1 174 ? 1.109 2.144 -0.887 1.00 80.12 174 ASP A C 1
ATOM 1367 O O . ASP A 1 174 ? 1.279 0.950 -0.638 1.00 80.12 174 ASP A O 1
ATOM 1371 N N . CYS A 1 175 ? 1.576 2.684 -2.016 1.00 82.81 175 CYS A N 1
ATOM 1372 C CA . CYS A 1 175 ? 2.300 1.883 -3.005 1.00 82.81 175 CYS A CA 1
ATOM 1373 C C . CYS A 1 175 ? 3.568 1.265 -2.397 1.00 82.81 175 CYS A C 1
ATOM 1375 O O . CYS A 1 175 ? 3.843 0.086 -2.603 1.00 82.81 175 CYS A O 1
ATOM 1377 N N . SER A 1 176 ? 4.292 2.015 -1.560 1.00 82.25 176 SER A N 1
ATOM 1378 C CA . SER A 1 176 ? 5.496 1.517 -0.889 1.00 82.25 176 SER A CA 1
ATOM 1379 C C . SER A 1 176 ? 5.206 0.454 0.177 1.00 82.25 176 SER A C 1
ATOM 1381 O O . SER A 1 176 ? 5.962 -0.514 0.305 1.00 82.25 176 SER A O 1
ATOM 1383 N N . GLY A 1 177 ? 4.106 0.595 0.913 1.00 84.06 177 GLY A N 1
ATOM 1384 C CA . GLY A 1 177 ? 3.624 -0.351 1.906 1.00 84.06 177 GLY A CA 1
ATOM 1385 C C . GLY A 1 177 ? 3.132 -1.636 1.276 1.00 84.06 177 GLY A C 1
ATOM 1386 O O . GLY A 1 177 ? 3.535 -2.693 1.745 1.00 84.06 177 GLY A O 1
ATOM 1387 N N . PHE A 1 178 ? 2.391 -1.567 0.164 1.00 87.69 178 PHE A N 1
ATOM 1388 C CA . PHE A 1 178 ? 2.004 -2.745 -0.620 1.00 87.69 178 PHE A CA 1
ATOM 1389 C C . PHE A 1 178 ? 3.214 -3.577 -1.016 1.00 87.69 178 PHE A C 1
ATOM 1391 O O . PHE A 1 178 ? 3.285 -4.763 -0.694 1.00 87.69 178 PHE A O 1
ATOM 1398 N N . VAL A 1 179 ? 4.196 -2.948 -1.660 1.00 88.19 179 VAL A N 1
ATOM 1399 C CA . VAL A 1 179 ? 5.386 -3.659 -2.123 1.00 88.19 179 VAL A CA 1
ATOM 1400 C C . VAL A 1 179 ? 6.181 -4.209 -0.933 1.00 88.19 179 VAL A C 1
ATOM 1402 O O . VAL A 1 179 ? 6.601 -5.365 -0.947 1.00 88.19 179 VAL A O 1
ATOM 1405 N N . SER A 1 180 ? 6.338 -3.435 0.143 1.00 86.38 180 SER A N 1
ATOM 1406 C CA . SER A 1 180 ? 7.037 -3.898 1.351 1.00 86.38 180 SER A CA 1
ATOM 1407 C C . SER A 1 180 ? 6.337 -5.090 2.010 1.00 86.38 180 SER A C 1
ATOM 1409 O O . SER A 1 180 ? 6.995 -6.080 2.334 1.00 86.38 180 SER A O 1
ATOM 1411 N N . ALA A 1 181 ? 5.018 -5.013 2.181 1.00 88.00 181 ALA A N 1
ATOM 1412 C CA . ALA A 1 181 ? 4.187 -6.056 2.768 1.00 88.00 181 ALA A CA 1
ATOM 1413 C C . ALA A 1 181 ? 4.186 -7.328 1.911 1.00 88.00 181 ALA A C 1
ATOM 1415 O O . ALA A 1 181 ? 4.300 -8.423 2.455 1.00 88.00 181 ALA A O 1
ATOM 1416 N N . TYR A 1 182 ? 4.164 -7.185 0.582 1.00 91.06 182 TYR A N 1
ATOM 1417 C CA . TYR A 1 182 ? 4.259 -8.301 -0.359 1.00 91.06 182 TYR A CA 1
ATOM 1418 C C . TYR A 1 182 ? 5.545 -9.105 -0.160 1.00 91.06 182 TYR A C 1
ATOM 1420 O O . TYR A 1 182 ? 5.512 -10.326 -0.006 1.00 91.06 182 TYR A O 1
ATOM 1428 N N . PHE A 1 183 ? 6.690 -8.427 -0.090 1.00 89.25 183 PHE A N 1
ATOM 1429 C CA . PHE A 1 183 ? 7.958 -9.110 0.147 1.00 89.25 183 PHE A CA 1
ATOM 1430 C C . PHE A 1 183 ? 8.036 -9.728 1.549 1.00 89.25 183 PHE A C 1
ATOM 1432 O O . PHE A 1 183 ? 8.554 -10.832 1.693 1.00 89.25 183 PHE A O 1
ATOM 1439 N N . VAL A 1 184 ? 7.475 -9.081 2.577 1.00 87.19 184 VAL A N 1
ATOM 1440 C CA . VAL A 1 184 ? 7.369 -9.689 3.918 1.00 87.19 184 VAL A CA 1
ATOM 1441 C C . VAL A 1 184 ? 6.545 -10.977 3.872 1.00 87.19 184 VAL A C 1
ATOM 1443 O O . VAL A 1 184 ? 6.977 -11.986 4.431 1.00 87.19 184 VAL A O 1
ATOM 1446 N N . ALA A 1 185 ? 5.410 -10.970 3.169 1.00 88.31 185 ALA A N 1
ATOM 1447 C CA . ALA A 1 185 ? 4.546 -12.136 3.002 1.00 88.31 185 ALA A CA 1
ATOM 1448 C C . ALA A 1 185 ? 5.231 -13.273 2.229 1.00 88.31 185 ALA A C 1
ATOM 1450 O O . ALA A 1 185 ? 4.992 -14.441 2.513 1.00 88.31 185 ALA A O 1
ATOM 1451 N N . ARG A 1 186 ? 6.159 -12.960 1.322 1.00 89.25 186 ARG A N 1
ATOM 1452 C CA . ARG A 1 186 ? 7.027 -13.956 0.666 1.00 89.25 186 ARG A CA 1
ATOM 1453 C C . ARG A 1 186 ? 8.148 -14.494 1.551 1.00 89.25 186 ARG A C 1
ATOM 1455 O O . ARG A 1 186 ? 8.829 -15.443 1.174 1.00 89.25 186 ARG A O 1
ATOM 1462 N N . GLY A 1 187 ? 8.349 -13.909 2.731 1.00 86.88 187 GLY A N 1
ATOM 1463 C CA . GLY A 1 187 ? 9.450 -14.237 3.630 1.00 86.88 187 GLY A CA 1
ATOM 1464 C C . GLY A 1 187 ? 10.746 -13.483 3.340 1.00 86.88 187 GLY A C 1
ATOM 1465 O O . GLY A 1 187 ? 11.765 -13.749 3.986 1.00 86.88 187 GLY A O 1
ATOM 1466 N N . ASP A 1 188 ? 10.726 -12.514 2.433 1.00 84.62 188 ASP A N 1
ATOM 1467 C CA . ASP A 1 188 ? 11.868 -11.661 2.144 1.00 84.62 188 ASP A CA 1
ATOM 1468 C C . ASP A 1 188 ? 12.067 -10.601 3.238 1.00 84.62 188 ASP A C 1
ATOM 1470 O O . ASP A 1 188 ? 11.187 -10.308 4.049 1.00 84.62 188 ASP A O 1
ATOM 1474 N N . ILE A 1 189 ? 13.270 -10.026 3.303 1.00 75.44 189 ILE A N 1
ATOM 1475 C CA . ILE A 1 189 ? 13.577 -8.988 4.297 1.00 75.44 189 ILE A CA 1
ATOM 1476 C C . ILE A 1 189 ? 12.764 -7.731 3.944 1.00 75.44 189 ILE A C 1
ATOM 1478 O O . ILE A 1 189 ? 12.840 -7.273 2.802 1.00 75.44 189 ILE A O 1
ATOM 1482 N N . PRO A 1 190 ? 12.003 -7.120 4.861 1.00 65.94 190 PRO A N 1
ATOM 1483 C CA . PRO A 1 190 ? 11.340 -5.860 4.555 1.00 65.94 190 PRO A CA 1
ATOM 1484 C C . PRO A 1 190 ? 12.369 -4.819 4.105 1.00 65.94 190 PRO A C 1
ATOM 1486 O O . PRO A 1 190 ? 13.458 -4.694 4.673 1.00 65.94 190 PRO A O 1
ATOM 1489 N N . TYR A 1 191 ? 12.018 -4.027 3.097 1.00 64.12 191 TYR A N 1
ATOM 1490 C CA . TYR A 1 191 ? 12.693 -2.753 2.919 1.00 64.12 191 TYR A CA 1
ATOM 1491 C C . TYR A 1 191 ? 12.369 -1.952 4.187 1.00 64.12 191 TYR A C 1
ATOM 1493 O O . TYR A 1 191 ? 11.207 -1.743 4.516 1.00 64.12 191 TYR A O 1
ATOM 1501 N N . GLY A 1 192 ? 13.397 -1.612 4.966 1.00 55.56 192 GLY A N 1
ATOM 1502 C CA . GLY A 1 192 ? 13.296 -0.796 6.178 1.00 55.56 192 GLY A CA 1
ATOM 1503 C C . GLY A 1 192 ? 12.309 0.378 6.064 1.00 55.56 192 GLY A C 1
ATOM 1504 O O . GLY A 1 192 ? 12.032 0.922 5.000 1.00 55.56 192 GLY A O 1
ATOM 1505 N N . THR A 1 193 ? 11.760 0.785 7.198 1.00 48.31 193 THR A N 1
ATOM 1506 C CA . THR A 1 193 ? 10.567 1.644 7.309 1.00 48.31 193 THR A CA 1
ATOM 1507 C C . THR A 1 193 ? 10.666 3.032 6.650 1.00 48.31 193 THR A C 1
ATOM 1509 O O . THR A 1 193 ? 9.634 3.688 6.469 1.00 48.31 193 THR A O 1
ATOM 1512 N N . GLY A 1 194 ? 11.867 3.473 6.258 1.00 49.31 194 GLY A N 1
ATOM 1513 C CA . GLY A 1 194 ? 12.151 4.783 5.661 1.00 49.31 194 GLY A CA 1
ATOM 1514 C C . GLY A 1 194 ? 12.186 4.849 4.129 1.00 49.31 194 GLY A C 1
ATOM 1515 O O . GLY A 1 194 ? 12.467 5.918 3.590 1.00 49.31 194 GLY A O 1
ATOM 1516 N N . TYR A 1 195 ? 11.942 3.756 3.402 1.00 51.84 195 TYR A N 1
ATOM 1517 C CA . TYR A 1 195 ? 12.212 3.756 1.963 1.00 51.84 195 TYR A CA 1
ATOM 1518 C C . TYR A 1 195 ? 11.071 4.340 1.124 1.00 51.84 195 TYR A C 1
ATOM 1520 O O . TYR A 1 195 ? 10.041 3.717 0.890 1.00 51.84 195 TYR A O 1
ATOM 1528 N N . ASN A 1 196 ? 11.314 5.547 0.618 1.00 57.53 196 ASN A N 1
ATOM 1529 C CA . ASN A 1 196 ? 10.748 6.014 -0.641 1.00 57.53 196 ASN A CA 1
ATOM 1530 C C . ASN A 1 196 ? 11.354 5.219 -1.819 1.00 57.53 196 ASN A C 1
ATOM 1532 O O . ASN A 1 196 ? 12.284 4.428 -1.641 1.00 57.53 196 ASN A O 1
ATOM 1536 N N . ALA A 1 197 ? 10.855 5.455 -3.032 1.00 54.69 197 ALA A N 1
ATOM 1537 C CA . ALA A 1 197 ? 11.382 4.938 -4.301 1.00 54.69 197 ALA A CA 1
ATOM 1538 C C . ALA A 1 197 ? 12.931 4.843 -4.380 1.00 54.69 197 ALA A C 1
ATOM 1540 O O . ALA A 1 197 ? 13.472 3.875 -4.910 1.00 54.69 197 ALA A O 1
ATOM 1541 N N . ASN A 1 198 ? 13.678 5.783 -3.784 1.00 58.00 198 ASN A N 1
ATOM 1542 C CA . ASN A 1 198 ? 15.149 5.769 -3.795 1.00 58.00 198 ASN A CA 1
ATOM 1543 C C . ASN A 1 198 ? 15.776 4.609 -3.015 1.00 58.00 198 ASN A C 1
ATOM 1545 O O . ASN A 1 198 ? 16.850 4.131 -3.381 1.00 58.00 198 ASN A O 1
ATOM 1549 N N . GLY A 1 199 ? 15.134 4.167 -1.934 1.00 63.06 199 GLY A N 1
ATOM 1550 C CA . GLY A 1 199 ? 15.597 3.030 -1.142 1.00 63.06 199 GLY A CA 1
ATOM 1551 C C . GLY A 1 199 ? 15.690 1.739 -1.939 1.00 63.06 199 GLY A C 1
ATOM 1552 O O . GLY A 1 199 ? 16.590 0.927 -1.729 1.00 63.06 199 GLY A O 1
ATOM 1553 N N . TRP A 1 200 ? 14.776 1.596 -2.894 1.00 63.66 200 TRP A N 1
ATOM 1554 C CA . TRP A 1 200 ? 14.685 0.448 -3.781 1.00 63.66 200 TRP A CA 1
ATOM 1555 C C . TRP A 1 200 ? 15.847 0.405 -4.770 1.00 63.66 200 TRP A C 1
ATOM 1557 O O . TRP A 1 200 ? 16.442 -0.655 -4.953 1.00 63.66 200 TRP A O 1
ATOM 1567 N N . LYS A 1 201 ? 16.261 1.564 -5.307 1.00 63.81 201 LYS A N 1
ATOM 1568 C CA . LYS A 1 201 ? 17.390 1.674 -6.249 1.00 63.81 201 LYS A CA 1
ATOM 1569 C C . LYS A 1 201 ? 18.707 1.137 -5.680 1.00 63.81 201 LYS A C 1
ATOM 1571 O O . LYS A 1 201 ? 19.495 0.572 -6.421 1.00 63.81 201 LYS A O 1
ATOM 1576 N N . ARG A 1 202 ? 18.957 1.297 -4.376 1.00 67.00 202 ARG A N 1
ATOM 1577 C CA . ARG A 1 202 ? 20.223 0.871 -3.742 1.00 67.00 202 ARG A CA 1
ATOM 1578 C C . ARG A 1 202 ? 20.324 -0.635 -3.482 1.00 67.00 202 ARG A C 1
ATOM 1580 O O . ARG A 1 202 ? 21.382 -1.098 -3.082 1.00 67.00 202 ARG A O 1
ATOM 1587 N N . ARG A 1 203 ? 19.226 -1.383 -3.613 1.00 71.19 203 ARG A N 1
ATOM 1588 C CA . ARG A 1 203 ? 19.125 -2.783 -3.157 1.00 71.19 203 ARG A CA 1
ATOM 1589 C C . ARG A 1 203 ? 18.600 -3.735 -4.234 1.00 71.19 203 ARG A C 1
ATOM 1591 O O . ARG A 1 203 ? 18.255 -4.873 -3.922 1.00 71.19 203 ARG A O 1
ATOM 1598 N N . GLY A 1 204 ? 18.493 -3.266 -5.473 1.00 77.62 204 GLY A N 1
ATOM 1599 C CA . GLY A 1 204 ? 18.065 -4.073 -6.607 1.00 77.62 204 GLY A CA 1
ATOM 1600 C C . GLY A 1 204 ? 19.003 -3.908 -7.794 1.00 77.62 204 GLY A C 1
ATOM 1601 O O . GLY A 1 204 ? 19.613 -2.855 -7.970 1.00 77.62 204 GLY A O 1
ATOM 1602 N N . THR A 1 205 ? 19.092 -4.948 -8.616 1.00 86.56 205 THR A N 1
ATOM 1603 C CA . THR A 1 205 ? 19.753 -4.883 -9.920 1.00 86.56 205 THR A CA 1
ATOM 1604 C C . THR A 1 205 ? 18.823 -4.190 -10.899 1.00 86.56 205 THR A C 1
ATOM 1606 O O . THR A 1 205 ? 17.658 -4.567 -11.026 1.00 86.56 205 THR A O 1
ATOM 1609 N N . LYS A 1 206 ? 19.322 -3.168 -11.593 1.00 87.56 206 LYS A N 1
ATOM 1610 C CA . LYS A 1 206 ? 18.563 -2.512 -12.655 1.00 87.56 206 LYS A CA 1
ATOM 1611 C C . LYS A 1 206 ? 18.425 -3.465 -13.841 1.00 87.56 206 LYS A C 1
ATOM 1613 O O . LYS A 1 206 ? 19.431 -3.958 -14.339 1.00 87.56 206 LYS A O 1
ATOM 1618 N N . ILE A 1 207 ? 17.196 -3.695 -14.285 1.00 88.50 207 ILE A N 1
ATOM 1619 C CA . ILE A 1 207 ? 16.901 -4.494 -15.474 1.00 88.50 207 ILE A CA 1
ATOM 1620 C C . ILE A 1 207 ? 16.785 -3.536 -16.660 1.00 88.50 207 ILE A C 1
ATOM 1622 O O . ILE A 1 207 ? 15.961 -2.621 -16.637 1.00 88.50 207 ILE A O 1
ATOM 1626 N N . ALA A 1 208 ? 17.669 -3.703 -17.644 1.00 83.81 208 ALA A N 1
ATOM 1627 C CA . ALA A 1 208 ? 17.751 -2.838 -18.823 1.00 83.81 208 ALA A CA 1
ATOM 1628 C C . ALA A 1 208 ? 16.992 -3.399 -20.035 1.00 83.81 208 ALA A C 1
ATOM 1630 O O . ALA A 1 208 ? 16.589 -2.625 -20.895 1.00 83.81 208 ALA A O 1
ATOM 1631 N N . ASP A 1 209 ? 16.787 -4.716 -20.080 1.00 84.88 209 ASP A N 1
ATOM 1632 C CA . ASP A 1 209 ? 16.098 -5.414 -21.162 1.00 84.88 209 ASP A CA 1
ATOM 1633 C C . ASP A 1 209 ? 14.711 -5.892 -20.703 1.00 84.88 209 ASP A C 1
ATOM 1635 O O . ASP A 1 209 ? 14.576 -6.577 -19.685 1.00 84.88 209 ASP A O 1
ATOM 1639 N N . GLY A 1 210 ? 13.678 -5.541 -21.472 1.00 81.56 210 GLY A N 1
ATOM 1640 C CA . GLY A 1 210 ? 12.296 -5.962 -21.246 1.00 81.56 210 GLY A CA 1
ATOM 1641 C C . GLY A 1 210 ? 12.117 -7.475 -21.222 1.00 81.56 210 GLY A C 1
ATOM 1642 O O . GLY A 1 210 ? 11.382 -7.988 -20.376 1.00 81.56 210 GLY A O 1
ATOM 1643 N N . GLY A 1 211 ? 12.847 -8.198 -22.078 1.00 85.38 211 GLY A N 1
ATOM 1644 C CA . GLY A 1 211 ? 12.808 -9.661 -22.138 1.00 85.38 211 GLY A CA 1
ATOM 1645 C C . GLY A 1 211 ? 13.321 -10.333 -20.862 1.00 85.38 211 GLY A C 1
ATOM 1646 O O . GLY A 1 211 ? 12.996 -11.485 -20.580 1.00 85.38 211 GLY A O 1
ATOM 1647 N N . GLN A 1 212 ? 14.078 -9.603 -20.039 1.00 89.81 212 GLN A N 1
ATOM 1648 C CA . GLN A 1 212 ? 14.601 -10.113 -18.779 1.00 89.81 212 GLN A CA 1
ATOM 1649 C C . GLN A 1 212 ? 13.653 -9.909 -17.601 1.00 89.81 212 GLN A C 1
ATOM 1651 O O . GLN A 1 212 ? 13.945 -10.458 -16.539 1.00 89.81 212 GLN A O 1
ATOM 1656 N N . ILE A 1 213 ? 12.568 -9.139 -17.731 1.00 90.56 213 ILE A N 1
ATOM 1657 C CA . ILE A 1 213 ? 11.657 -8.818 -16.621 1.00 90.56 213 ILE A CA 1
ATOM 1658 C C . ILE A 1 213 ? 10.909 -10.072 -16.153 1.00 90.56 213 ILE A C 1
ATOM 1660 O O . ILE A 1 213 ? 10.368 -10.841 -16.947 1.00 90.56 213 ILE A O 1
ATOM 1664 N N . LYS A 1 214 ? 10.862 -10.269 -14.834 1.00 92.12 214 LYS A N 1
ATOM 1665 C CA . LYS A 1 214 ? 10.212 -11.400 -14.161 1.00 92.12 214 LYS A CA 1
ATOM 1666 C C . LYS A 1 214 ? 9.141 -10.910 -13.194 1.00 92.12 214 LYS A C 1
ATOM 1668 O O . LYS A 1 214 ? 9.175 -9.777 -12.716 1.00 92.12 214 LYS A O 1
ATOM 1673 N N . MET A 1 215 ? 8.230 -11.813 -12.831 1.00 92.12 215 MET A N 1
ATOM 1674 C CA . MET A 1 215 ? 7.255 -11.569 -11.769 1.00 92.12 215 MET A CA 1
ATOM 1675 C C . MET A 1 215 ? 7.958 -11.098 -10.487 1.00 92.12 215 MET A C 1
ATOM 1677 O O . MET A 1 215 ? 8.943 -11.693 -10.053 1.00 92.12 215 MET A O 1
ATOM 1681 N N . SER A 1 216 ? 7.383 -10.092 -9.830 1.00 92.38 216 SER A N 1
ATOM 1682 C CA . SER A 1 216 ? 7.901 -9.406 -8.635 1.00 92.38 216 SER A CA 1
ATOM 1683 C C . SER A 1 216 ? 9.044 -8.416 -8.856 1.00 92.38 216 SER A C 1
ATOM 1685 O O . SER A 1 216 ? 9.469 -7.791 -7.881 1.00 92.38 216 SER A O 1
ATOM 1687 N N . ASP A 1 217 ? 9.537 -8.227 -10.083 1.00 91.88 217 ASP A N 1
ATOM 1688 C CA . ASP A 1 217 ? 10.415 -7.088 -10.348 1.00 91.88 217 ASP A CA 1
ATOM 1689 C C . ASP A 1 217 ? 9.655 -5.780 -10.073 1.00 91.88 217 ASP A C 1
ATOM 1691 O O . ASP A 1 217 ? 8.448 -5.670 -10.299 1.00 91.88 217 ASP A O 1
ATOM 1695 N N . CYS A 1 218 ? 10.349 -4.795 -9.511 1.00 90.12 218 CYS A N 1
ATOM 1696 C CA . CYS A 1 218 ? 9.753 -3.545 -9.057 1.00 90.12 218 CYS A CA 1
ATOM 1697 C C . CYS A 1 218 ? 9.931 -2.458 -10.112 1.00 90.12 218 CYS A C 1
ATOM 1699 O O . CYS A 1 218 ? 11.064 -2.139 -10.466 1.00 90.12 218 CYS A O 1
ATOM 1701 N N . PHE A 1 219 ? 8.848 -1.810 -10.530 1.00 88.94 219 PHE A N 1
ATOM 1702 C CA . PHE A 1 219 ? 8.934 -0.588 -11.325 1.00 88.94 219 PHE A CA 1
ATOM 1703 C C . PHE A 1 219 ? 8.855 0.621 -10.408 1.00 88.94 219 PHE A C 1
ATOM 1705 O O . PHE A 1 219 ? 7.870 0.812 -9.697 1.00 88.94 219 PHE A O 1
ATOM 1712 N N . VAL A 1 220 ? 9.905 1.433 -10.417 1.00 86.81 220 VAL A N 1
ATOM 1713 C CA . VAL A 1 220 ? 10.059 2.614 -9.570 1.00 86.81 220 VAL A CA 1
ATOM 1714 C C . VAL A 1 220 ? 10.033 3.859 -10.435 1.00 86.81 220 VAL A C 1
ATOM 1716 O O . VAL A 1 220 ? 10.854 3.993 -11.338 1.00 86.81 220 VAL A O 1
ATOM 1719 N N . GLU A 1 221 ? 9.119 4.779 -10.151 1.00 85.19 221 GLU A N 1
ATOM 1720 C CA . GLU A 1 221 ? 8.985 6.014 -10.918 1.00 85.19 221 GLU A CA 1
ATOM 1721 C C . GLU A 1 221 ? 10.218 6.909 -10.761 1.00 85.19 221 GLU A C 1
ATOM 1723 O O . GLU A 1 221 ? 10.732 7.140 -9.658 1.00 85.19 221 GLU A O 1
ATOM 1728 N N . VAL A 1 222 ? 10.652 7.466 -11.884 1.00 82.06 222 VAL A N 1
ATOM 1729 C CA . VAL A 1 222 ? 11.762 8.404 -11.996 1.00 82.06 222 VAL A CA 1
ATOM 1730 C C . VAL A 1 222 ? 11.314 9.693 -12.677 1.00 82.06 222 VAL A C 1
ATOM 1732 O O . VAL A 1 222 ? 10.248 9.768 -13.284 1.00 82.06 222 VAL A O 1
ATOM 1735 N N . THR A 1 223 ? 12.107 10.746 -12.516 1.00 81.69 223 THR A N 1
ATOM 1736 C CA . THR A 1 223 ? 11.919 12.012 -13.225 1.00 81.69 223 THR A CA 1
ATOM 1737 C C . THR A 1 223 ? 12.242 11.856 -14.712 1.00 81.69 223 THR A C 1
ATOM 1739 O O . THR A 1 223 ? 12.807 10.845 -15.140 1.00 81.69 223 THR A O 1
ATOM 1742 N N . SER A 1 224 ? 11.912 12.876 -15.504 1.00 76.94 224 SER A N 1
ATOM 1743 C CA . SER A 1 224 ? 12.266 12.993 -16.926 1.00 76.94 224 SER A CA 1
ATOM 1744 C C . SER A 1 224 ? 13.756 12.764 -17.190 1.00 76.94 224 SER A C 1
ATOM 1746 O O . SER A 1 224 ? 14.098 12.144 -18.197 1.00 76.94 224 SER A O 1
ATOM 1748 N N . GLU A 1 225 ? 14.615 13.177 -16.252 1.00 80.25 225 GLU A N 1
ATOM 1749 C CA . GLU A 1 225 ? 16.079 13.033 -16.294 1.00 80.25 225 GLU A CA 1
ATOM 1750 C C . GLU A 1 225 ? 16.564 11.649 -15.816 1.00 80.25 225 GLU A C 1
ATOM 1752 O O . GLU A 1 225 ? 17.755 11.448 -15.580 1.00 80.25 225 GLU A O 1
ATOM 1757 N N . GLY A 1 226 ? 15.656 10.695 -15.576 1.00 75.62 226 GLY A N 1
ATOM 1758 C CA . GLY A 1 226 ? 15.994 9.361 -15.074 1.00 75.62 226 GLY A CA 1
ATOM 1759 C C . GLY A 1 226 ? 16.515 9.353 -13.632 1.00 75.62 226 GLY A C 1
ATOM 1760 O O . GLY A 1 226 ? 17.160 8.394 -13.196 1.00 75.62 226 GLY A O 1
ATOM 1761 N N . LYS A 1 227 ? 16.258 10.408 -12.852 1.00 77.88 227 LYS A N 1
ATOM 1762 C CA . LYS A 1 227 ? 16.612 10.448 -11.428 1.00 77.88 227 LYS A CA 1
ATOM 1763 C C . LYS A 1 227 ? 15.434 9.940 -10.610 1.00 77.88 227 LYS A C 1
ATOM 1765 O O . LYS A 1 227 ? 14.286 10.295 -10.844 1.00 77.88 227 LYS A O 1
ATOM 1770 N N . THR A 1 228 ? 15.691 9.095 -9.619 1.00 67.81 228 THR A N 1
ATOM 1771 C CA . THR A 1 228 ? 14.632 8.702 -8.685 1.00 67.81 228 THR A CA 1
ATOM 1772 C C . THR A 1 228 ? 14.220 9.932 -7.872 1.00 67.81 228 THR A C 1
ATOM 1774 O O . THR A 1 228 ? 15.086 10.686 -7.419 1.00 67.81 228 THR A O 1
ATOM 1777 N N . LYS A 1 229 ? 12.912 10.175 -7.715 1.00 64.25 229 LYS A N 1
ATOM 1778 C CA . LYS A 1 229 ? 12.392 11.367 -7.021 1.00 64.25 229 LYS A CA 1
ATOM 1779 C C . LYS A 1 229 ? 12.935 11.416 -5.582 1.00 64.25 229 LYS A C 1
ATOM 1781 O O . LYS A 1 229 ? 12.503 10.663 -4.713 1.00 64.25 229 LYS A O 1
ATOM 1786 N N . THR A 1 230 ? 13.904 12.301 -5.326 1.00 52.91 230 THR A N 1
ATOM 1787 C CA . THR A 1 230 ? 14.561 12.480 -4.014 1.00 52.91 230 THR A CA 1
ATOM 1788 C C . THR A 1 230 ? 13.687 13.196 -2.999 1.00 52.91 230 THR A C 1
ATOM 1790 O O . THR A 1 230 ? 13.820 12.962 -1.797 1.00 52.91 230 THR A O 1
ATOM 1793 N N . LYS A 1 231 ? 12.756 14.020 -3.480 1.00 45.09 231 LYS A N 1
ATOM 1794 C CA . LYS A 1 231 ? 11.740 14.709 -2.690 1.00 45.09 231 LYS A CA 1
ATOM 1795 C C . LYS A 1 231 ? 10.371 14.402 -3.302 1.00 45.09 231 LYS A C 1
ATOM 1797 O O . LYS A 1 231 ? 10.177 14.590 -4.497 1.00 45.09 231 LYS A O 1
ATOM 1802 N N . GLY A 1 232 ? 9.441 13.914 -2.483 1.00 50.75 232 GLY A N 1
ATOM 1803 C CA . GLY A 1 232 ? 8.075 13.581 -2.900 1.00 50.75 232 GLY A CA 1
ATOM 1804 C C . GLY A 1 232 ? 7.741 12.087 -2.864 1.00 50.75 232 GLY A C 1
ATOM 1805 O O . GLY A 1 232 ? 8.592 11.232 -2.616 1.00 50.75 232 GLY A O 1
ATOM 1806 N N . ILE A 1 233 ? 6.457 11.795 -3.073 1.00 55.00 233 ILE A N 1
ATOM 1807 C CA . ILE A 1 233 ? 5.899 10.440 -3.126 1.00 55.00 233 ILE A CA 1
ATOM 1808 C C . ILE A 1 233 ? 6.181 9.901 -4.533 1.00 55.00 233 ILE A C 1
ATOM 1810 O O . ILE A 1 233 ? 5.397 10.114 -5.452 1.00 55.00 233 ILE A O 1
ATOM 1814 N N . GLY A 1 234 ? 7.349 9.286 -4.733 1.00 69.88 234 GLY A N 1
ATOM 1815 C CA . GLY A 1 234 ? 7.585 8.482 -5.934 1.00 69.88 234 GLY A CA 1
ATOM 1816 C C . GLY A 1 234 ? 6.623 7.293 -5.977 1.00 69.88 234 GLY A C 1
ATOM 1817 O O . GLY A 1 234 ? 6.173 6.825 -4.929 1.00 69.88 234 GLY A O 1
ATOM 1818 N N . HIS A 1 235 ? 6.301 6.812 -7.173 1.00 83.00 235 HIS A N 1
ATOM 1819 C CA . HIS A 1 235 ? 5.434 5.650 -7.349 1.00 83.00 235 HIS A CA 1
ATOM 1820 C C . HIS A 1 235 ? 6.217 4.345 -7.457 1.00 83.00 235 HIS A C 1
ATOM 1822 O O . HIS A 1 235 ? 7.337 4.333 -7.968 1.00 83.00 235 HIS A O 1
ATOM 1828 N N . ILE A 1 236 ? 5.632 3.249 -6.976 1.00 85.25 236 ILE A N 1
ATOM 1829 C CA . ILE A 1 236 ? 6.213 1.912 -7.096 1.00 85.25 236 ILE A CA 1
ATOM 1830 C C . ILE A 1 236 ? 5.125 0.870 -7.347 1.00 85.25 236 ILE A C 1
ATOM 1832 O O . ILE A 1 236 ? 4.032 0.950 -6.789 1.00 85.25 236 ILE A O 1
ATOM 1836 N N . MET A 1 237 ? 5.441 -0.110 -8.182 1.00 89.75 237 MET A N 1
ATOM 1837 C CA . MET A 1 237 ? 4.559 -1.216 -8.549 1.00 89.75 237 MET A CA 1
ATOM 1838 C C . MET A 1 237 ? 5.377 -2.490 -8.791 1.00 89.75 237 MET A C 1
ATOM 1840 O O . MET A 1 237 ? 6.603 -2.436 -8.887 1.00 89.75 237 MET A O 1
ATOM 1844 N N . LEU A 1 238 ? 4.702 -3.631 -8.878 1.00 91.25 238 LEU A N 1
ATOM 1845 C CA . LEU A 1 238 ? 5.299 -4.952 -9.063 1.00 91.25 238 LEU A CA 1
ATOM 1846 C C . LEU A 1 238 ? 4.871 -5.561 -10.393 1.00 91.25 238 LEU A C 1
ATOM 1848 O O . LEU A 1 238 ? 3.686 -5.553 -10.703 1.00 91.25 238 LEU A O 1
ATOM 1852 N N . ALA A 1 239 ? 5.799 -6.169 -11.126 1.00 92.69 239 ALA A N 1
ATOM 1853 C CA . ALA A 1 239 ? 5.480 -7.033 -12.257 1.00 92.69 239 ALA A CA 1
ATOM 1854 C C . ALA A 1 239 ? 4.630 -8.226 -11.791 1.00 92.69 239 ALA A C 1
ATOM 1856 O O . ALA A 1 239 ? 5.028 -8.965 -10.888 1.00 92.69 239 ALA A O 1
ATOM 1857 N N . ASN A 1 240 ? 3.486 -8.452 -12.424 1.00 92.12 240 ASN A N 1
ATOM 1858 C CA . ASN A 1 240 ? 2.572 -9.554 -12.126 1.00 92.12 240 ASN A CA 1
ATOM 1859 C C . ASN A 1 240 ? 2.733 -10.754 -13.074 1.00 92.12 240 ASN A C 1
ATOM 1861 O O . ASN A 1 240 ? 1.939 -11.688 -13.046 1.00 92.12 240 ASN A O 1
ATOM 1865 N N . GLY A 1 241 ? 3.772 -10.742 -13.899 1.00 88.88 241 GLY A N 1
ATOM 1866 C CA . GLY A 1 241 ? 4.077 -11.801 -14.845 1.00 88.88 241 GLY A CA 1
ATOM 1867 C C . GLY A 1 241 ? 5.360 -11.498 -15.616 1.00 88.88 241 GLY A C 1
ATOM 1868 O O . GLY A 1 241 ? 5.982 -10.457 -15.379 1.00 88.88 241 GLY A O 1
ATOM 1869 N N . PRO A 1 242 ? 5.783 -12.413 -16.502 1.00 84.94 242 PRO A N 1
ATOM 1870 C CA . PRO A 1 242 ? 6.830 -12.129 -17.473 1.00 84.94 242 PRO A CA 1
ATOM 1871 C C . PRO A 1 242 ? 6.364 -11.071 -18.478 1.00 84.94 242 PRO A C 1
ATOM 1873 O O . PRO A 1 242 ? 5.165 -10.873 -18.697 1.00 84.94 242 PRO A O 1
ATOM 1876 N N . CYS A 1 243 ? 7.327 -10.404 -19.104 1.00 86.94 243 CYS A N 1
ATOM 1877 C CA . CYS A 1 243 ? 7.038 -9.469 -20.179 1.00 86.94 243 CYS A CA 1
ATOM 1878 C C . CYS A 1 243 ? 6.626 -10.201 -21.465 1.00 86.94 243 CYS A C 1
ATOM 1880 O O . CYS A 1 243 ? 7.086 -11.310 -21.732 1.00 86.94 243 CYS A O 1
ATOM 1882 N N . ARG A 1 244 ? 5.770 -9.573 -22.271 1.00 87.31 244 ARG A N 1
ATOM 1883 C CA . ARG A 1 244 ? 5.274 -10.090 -23.551 1.00 87.31 244 ARG A CA 1
ATOM 1884 C C . ARG A 1 244 ? 5.680 -9.137 -24.665 1.00 87.31 244 ARG A C 1
ATOM 1886 O O . ARG A 1 244 ? 5.388 -7.952 -24.564 1.00 87.31 244 ARG A O 1
ATOM 1893 N N . ALA A 1 245 ? 6.339 -9.627 -25.711 1.00 86.06 245 ALA A N 1
ATOM 1894 C CA . ALA A 1 245 ? 6.600 -8.808 -26.895 1.00 86.06 245 ALA A CA 1
ATOM 1895 C C . ALA A 1 245 ? 5.270 -8.421 -27.562 1.00 86.06 245 ALA A C 1
ATOM 1897 O O . ALA A 1 245 ? 4.358 -9.247 -27.649 1.00 86.06 245 ALA A O 1
ATOM 1898 N N . ILE A 1 246 ? 5.148 -7.174 -28.016 1.00 81.69 246 ILE A N 1
ATOM 1899 C CA . ILE A 1 246 ? 3.955 -6.717 -28.731 1.00 81.69 246 ILE A CA 1
ATOM 1900 C C . ILE A 1 246 ? 4.125 -7.050 -30.214 1.00 81.69 246 ILE A C 1
ATOM 1902 O O . ILE A 1 246 ? 5.050 -6.575 -30.875 1.00 81.69 246 ILE A O 1
ATOM 1906 N N . GLN A 1 247 ? 3.230 -7.885 -30.741 1.00 84.25 247 GLN A N 1
ATOM 1907 C CA . GLN A 1 247 ? 3.249 -8.277 -32.148 1.00 84.25 247 GLN A CA 1
ATOM 1908 C C . GLN A 1 247 ? 3.148 -7.042 -33.054 1.00 84.25 247 GLN A C 1
ATOM 1910 O O . GLN A 1 247 ? 2.327 -6.159 -32.819 1.00 84.25 247 GLN A O 1
ATOM 1915 N N . GLY A 1 248 ? 3.996 -6.984 -34.084 1.00 85.06 248 GLY A N 1
ATOM 1916 C CA . GLY A 1 248 ? 4.060 -5.852 -35.016 1.00 85.06 248 GLY A CA 1
ATOM 1917 C C . GLY A 1 248 ? 4.918 -4.674 -34.542 1.00 85.06 248 GLY A C 1
ATOM 1918 O O . GLY A 1 248 ? 5.125 -3.746 -35.315 1.00 85.06 248 GLY A O 1
ATOM 1919 N N . PHE A 1 249 ? 5.469 -4.721 -33.323 1.00 79.50 249 PHE A N 1
ATOM 1920 C CA . PHE A 1 249 ? 6.311 -3.657 -32.771 1.00 79.50 249 PHE A CA 1
ATOM 1921 C C . PHE A 1 249 ? 7.627 -4.225 -32.207 1.00 79.50 249 PHE A C 1
ATOM 1923 O O . PHE A 1 249 ? 7.732 -4.489 -31.005 1.00 79.50 249 PHE A O 1
ATOM 1930 N N . PRO A 1 250 ? 8.650 -4.441 -33.058 1.00 80.25 250 PRO A N 1
ATOM 1931 C CA . PRO A 1 250 ? 9.943 -4.966 -32.626 1.00 80.25 250 PRO A CA 1
ATOM 1932 C C . PRO A 1 250 ? 10.557 -4.138 -31.491 1.00 80.25 250 PRO A C 1
ATOM 1934 O O . PRO A 1 250 ? 10.610 -2.911 -31.553 1.00 80.25 250 PRO A O 1
ATOM 1937 N N . GLY A 1 251 ? 11.020 -4.816 -30.439 1.00 78.50 251 GLY A N 1
ATOM 1938 C CA . GLY A 1 251 ? 11.615 -4.167 -29.266 1.00 78.50 251 GLY A CA 1
ATOM 1939 C C . GLY A 1 251 ? 10.612 -3.502 -28.317 1.00 78.50 251 GLY A C 1
ATOM 1940 O O . GLY A 1 251 ? 11.037 -2.890 -27.337 1.00 78.50 251 GLY A O 1
ATOM 1941 N N . VAL A 1 252 ? 9.306 -3.627 -28.574 1.00 80.69 252 VAL A N 1
ATOM 1942 C CA . VAL A 1 252 ? 8.251 -3.166 -27.670 1.00 80.69 252 VAL A CA 1
ATOM 1943 C C . VAL A 1 252 ? 7.714 -4.341 -26.868 1.00 80.69 252 VAL A C 1
ATOM 1945 O O . VAL A 1 252 ? 7.363 -5.389 -27.416 1.00 80.69 252 VAL A O 1
ATOM 1948 N N . TYR A 1 253 ? 7.613 -4.154 -25.558 1.00 84.12 253 TYR A N 1
ATOM 1949 C CA . TYR A 1 253 ? 7.096 -5.165 -24.656 1.00 84.12 253 TYR A CA 1
ATOM 1950 C C . TYR A 1 253 ? 5.979 -4.623 -23.766 1.00 84.12 253 TYR A C 1
ATOM 1952 O O . TYR A 1 253 ? 5.867 -3.425 -23.512 1.00 84.12 253 TYR A O 1
ATOM 1960 N N . HIS A 1 254 ? 5.155 -5.541 -23.277 1.00 86.06 254 HIS A N 1
ATOM 1961 C CA . HIS A 1 254 ? 4.057 -5.306 -22.362 1.00 86.06 254 HIS A CA 1
ATOM 1962 C C . HIS A 1 254 ? 4.241 -6.125 -21.085 1.00 86.06 254 HIS A C 1
ATOM 1964 O O . HIS A 1 254 ? 4.580 -7.310 -21.129 1.00 86.06 254 HIS A O 1
ATOM 1970 N N . VAL A 1 255 ? 3.998 -5.514 -19.934 1.00 88.44 255 VAL A N 1
ATOM 1971 C CA . VAL A 1 255 ? 4.045 -6.160 -18.624 1.00 88.44 255 VAL A CA 1
ATOM 1972 C C . VAL A 1 255 ? 2.827 -5.754 -17.813 1.00 88.44 255 VAL A C 1
ATOM 1974 O O . VAL A 1 255 ? 2.546 -4.570 -17.624 1.00 88.44 255 VAL A O 1
ATOM 1977 N N . ASP A 1 256 ? 2.122 -6.752 -17.291 1.00 88.94 256 ASP A N 1
ATOM 1978 C CA . ASP A 1 256 ? 1.071 -6.520 -16.311 1.00 88.94 256 ASP A CA 1
ATOM 1979 C C . ASP A 1 256 ? 1.721 -6.134 -14.985 1.00 88.94 256 ASP A C 1
ATOM 1981 O O . ASP A 1 256 ? 2.601 -6.839 -14.480 1.00 88.94 256 ASP A O 1
ATOM 1985 N N . VAL A 1 257 ? 1.285 -5.028 -14.398 1.00 89.44 257 VAL A N 1
ATOM 1986 C CA . VAL A 1 257 ? 1.795 -4.525 -13.125 1.00 89.44 257 VAL A CA 1
ATOM 1987 C C . VAL A 1 257 ? 0.689 -4.480 -12.085 1.00 89.44 257 VAL A C 1
ATOM 1989 O O . VAL A 1 257 ? -0.490 -4.307 -12.381 1.00 89.44 257 VAL A O 1
ATOM 1992 N N . VAL A 1 258 ? 1.069 -4.647 -10.826 1.00 88.19 258 VAL A N 1
ATOM 1993 C CA . VAL A 1 258 ? 0.175 -4.549 -9.678 1.00 88.19 258 VAL A CA 1
ATOM 1994 C C . VAL A 1 258 ? 0.751 -3.539 -8.705 1.00 88.19 258 VAL A C 1
ATOM 1996 O O . VAL A 1 258 ? 1.923 -3.582 -8.332 1.00 88.19 258 VAL A O 1
ATOM 1999 N N . GLU A 1 259 ? -0.100 -2.634 -8.261 1.00 85.06 259 GLU A N 1
ATOM 2000 C CA . GLU A 1 259 ? 0.208 -1.624 -7.266 1.00 85.06 259 GLU A CA 1
ATOM 2001 C C . GLU A 1 259 ? -0.900 -1.545 -6.214 1.00 85.06 259 GLU A C 1
ATOM 2003 O O . GLU A 1 259 ? -1.946 -2.186 -6.324 1.00 85.06 259 GLU A O 1
ATOM 2008 N N . SER A 1 260 ? -0.701 -0.719 -5.186 1.00 75.56 260 SER A N 1
ATOM 2009 C CA . SER A 1 260 ? -1.674 -0.592 -4.096 1.00 75.56 260 SER A CA 1
ATOM 2010 C C . SER A 1 260 ? -3.056 -0.115 -4.568 1.00 75.56 260 SER A C 1
ATOM 2012 O O . SER A 1 260 ? -4.057 -0.322 -3.882 1.00 75.56 260 SER A O 1
ATOM 2014 N N . ARG A 1 261 ? -3.135 0.496 -5.758 1.00 66.38 261 ARG A N 1
ATOM 2015 C CA . ARG A 1 261 ? -4.381 0.947 -6.386 1.00 66.38 261 ARG A CA 1
ATOM 2016 C C . ARG A 1 261 ? -5.109 -0.129 -7.195 1.00 66.38 261 ARG A C 1
ATOM 2018 O O . ARG A 1 261 ? -6.286 0.079 -7.487 1.00 66.38 261 ARG A O 1
ATOM 2025 N N . GLY A 1 262 ? -4.462 -1.233 -7.565 1.00 61.25 262 GLY A N 1
ATOM 2026 C CA . GLY A 1 262 ? -5.016 -2.211 -8.502 1.00 61.25 262 GLY A CA 1
ATOM 2027 C C . GLY A 1 262 ? -3.970 -2.828 -9.427 1.00 61.25 262 GLY A C 1
ATOM 2028 O O . GLY A 1 262 ? -2.772 -2.673 -9.220 1.00 61.25 262 GLY A O 1
ATOM 2029 N N . SER A 1 263 ? -4.449 -3.541 -10.441 1.00 56.50 263 SER A N 1
ATOM 2030 C CA . SER A 1 263 ? -3.644 -3.979 -11.581 1.00 56.50 263 SER A CA 1
ATOM 2031 C C . SER A 1 263 ? -3.783 -2.976 -12.723 1.00 56.50 263 SER A C 1
ATOM 2033 O O . SER A 1 263 ? -4.894 -2.509 -12.976 1.00 56.50 263 SER A O 1
ATOM 2035 N N . ASP A 1 264 ? -2.683 -2.679 -13.398 1.00 62.09 264 ASP A N 1
ATOM 2036 C CA . ASP A 1 264 ? -2.634 -1.876 -14.622 1.00 62.09 264 ASP A CA 1
ATOM 2037 C C . ASP A 1 264 ?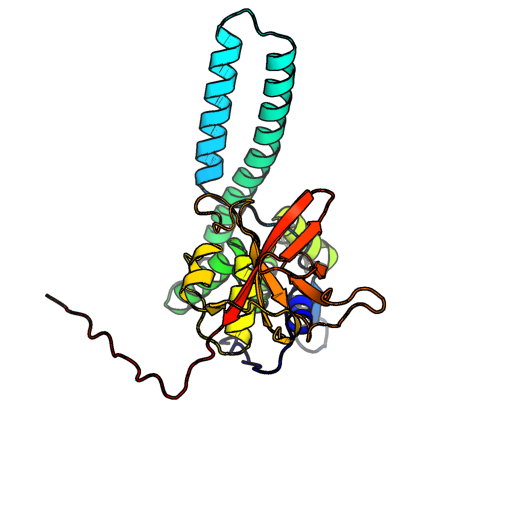 -1.671 -2.552 -15.618 1.00 62.09 264 ASP A C 1
ATOM 2039 O O . ASP A 1 264 ? -0.961 -3.493 -15.254 1.00 62.09 264 ASP A O 1
ATOM 2043 N N . GLY A 1 265 ? -1.650 -2.101 -16.867 1.00 54.56 265 GLY A N 1
ATOM 2044 C CA . GLY A 1 265 ? -0.709 -2.569 -17.884 1.00 54.56 265 GLY A CA 1
ATOM 2045 C C . GLY A 1 265 ? 0.344 -1.509 -18.190 1.00 54.56 265 GLY A C 1
ATOM 2046 O O . GLY A 1 265 ? 0.006 -0.341 -18.375 1.00 54.56 265 GLY A O 1
ATOM 2047 N N . LEU A 1 266 ? 1.618 -1.899 -18.282 1.00 56.69 266 LEU A N 1
ATOM 2048 C CA . LEU A 1 266 ? 2.668 -1.038 -18.832 1.00 56.69 266 LEU A CA 1
ATOM 2049 C C . LEU A 1 266 ? 3.143 -1.582 -20.178 1.00 56.69 266 LEU A C 1
ATOM 2051 O O . LEU A 1 266 ? 3.537 -2.741 -20.269 1.00 56.69 266 LEU A O 1
ATOM 2055 N N . SER A 1 267 ? 3.169 -0.730 -21.198 1.00 57.53 267 SER A N 1
ATOM 2056 C CA . SER A 1 267 ? 3.798 -1.013 -22.494 1.00 57.53 267 SER A CA 1
ATOM 2057 C C . SER A 1 267 ? 5.004 -0.102 -22.674 1.00 57.53 267 SER A C 1
ATOM 2059 O O . SER A 1 267 ? 4.937 1.056 -22.280 1.00 57.53 267 SER A O 1
ATOM 2061 N N . PHE A 1 268 ? 6.100 -0.590 -23.249 1.00 65.25 268 PHE A N 1
ATOM 2062 C CA . PHE A 1 268 ? 7.338 0.182 -23.379 1.00 65.25 268 PHE A CA 1
ATOM 2063 C C . PHE A 1 268 ? 8.152 -0.243 -24.602 1.00 65.25 268 PHE A C 1
ATOM 2065 O O . PHE A 1 268 ? 8.130 -1.410 -24.978 1.00 65.25 268 PHE A O 1
ATOM 2072 N N . GLY A 1 269 ? 8.863 0.710 -25.213 1.00 50.78 269 GLY A N 1
ATOM 2073 C CA . GLY A 1 269 ? 9.726 0.494 -26.380 1.00 50.78 269 GLY A CA 1
ATOM 2074 C C . GLY A 1 269 ? 11.217 0.340 -26.046 1.00 50.78 269 GLY A C 1
ATOM 2075 O O . GLY A 1 269 ? 11.579 0.272 -24.869 1.00 50.78 269 GLY A O 1
ATOM 2076 N N . PRO A 1 270 ? 12.095 0.297 -27.066 1.00 43.00 270 PRO A N 1
ATOM 2077 C CA . PRO A 1 270 ? 13.532 0.116 -26.877 1.00 43.00 270 PRO A CA 1
ATOM 2078 C C . PRO A 1 270 ? 14.157 1.292 -26.103 1.00 43.00 270 PRO A C 1
ATOM 2080 O O . PRO A 1 270 ? 14.226 2.418 -26.591 1.00 43.00 270 PRO A O 1
ATOM 2083 N N . GLY A 1 271 ? 14.616 1.024 -24.876 1.00 48.59 271 GLY A N 1
ATOM 2084 C CA . GLY A 1 271 ? 15.244 2.004 -23.987 1.00 48.59 271 GLY A CA 1
ATOM 2085 C C . GLY A 1 271 ? 15.115 1.642 -22.502 1.00 48.59 271 GLY A C 1
ATOM 2086 O O . GLY A 1 271 ? 14.249 0.880 -22.093 1.00 48.59 271 GLY A O 1
ATOM 2087 N N . VAL A 1 272 ? 15.992 2.202 -21.660 1.00 49.34 272 VAL A N 1
ATOM 2088 C CA . VAL A 1 272 ? 16.106 1.858 -20.222 1.00 49.34 272 VAL A CA 1
ATOM 2089 C C . VAL A 1 272 ? 15.056 2.577 -19.339 1.00 49.34 272 VAL A C 1
ATOM 2091 O O . VAL A 1 272 ? 14.992 2.372 -18.122 1.00 49.34 272 VAL A O 1
ATOM 2094 N N . LEU A 1 273 ? 14.251 3.461 -19.933 1.00 54.28 273 LEU A N 1
ATOM 2095 C CA . LEU A 1 273 ? 13.193 4.225 -19.272 1.00 54.28 273 LEU A CA 1
ATOM 2096 C C . LEU A 1 273 ? 11.841 3.719 -19.768 1.00 54.28 273 LEU A C 1
ATOM 2098 O O . LEU A 1 273 ? 11.504 3.871 -20.935 1.00 54.28 273 LEU A O 1
ATOM 2102 N N . PHE A 1 274 ? 11.079 3.118 -18.858 1.00 59.09 274 PHE A N 1
ATOM 2103 C CA . PHE A 1 274 ? 9.755 2.580 -19.159 1.00 59.09 274 PHE A CA 1
ATOM 2104 C C . PHE A 1 274 ? 8.758 3.736 -19.178 1.00 59.09 274 PHE A C 1
ATOM 2106 O O . PHE A 1 274 ? 8.558 4.361 -18.136 1.00 59.09 274 PHE A O 1
ATOM 2113 N N . GLU A 1 275 ? 8.171 4.040 -20.333 1.00 54.69 275 GLU A N 1
ATOM 2114 C CA . GLU A 1 275 ? 7.200 5.124 -20.489 1.00 54.69 275 GLU A CA 1
ATOM 2115 C C . GLU A 1 275 ? 5.772 4.598 -20.449 1.00 54.69 275 GLU A C 1
ATOM 2117 O O . GLU A 1 275 ? 5.444 3.608 -21.085 1.00 54.69 275 GLU A O 1
ATOM 2122 N N . THR A 1 276 ? 4.907 5.263 -19.689 1.00 53.03 276 THR A N 1
ATOM 2123 C CA . THR A 1 276 ? 3.504 4.856 -19.546 1.00 53.03 276 THR A CA 1
ATOM 2124 C C . THR A 1 276 ? 2.620 6.076 -19.716 1.00 53.03 276 THR A C 1
ATOM 2126 O O . THR A 1 276 ? 2.881 7.089 -19.061 1.00 53.03 276 THR A O 1
ATOM 2129 N N . ALA A 1 277 ? 1.541 5.967 -20.488 1.00 47.16 277 ALA A N 1
ATOM 2130 C CA . ALA A 1 277 ? 0.450 6.934 -20.462 1.00 47.16 277 ALA A CA 1
ATOM 2131 C C . ALA A 1 277 ? -0.498 6.599 -19.295 1.00 47.16 277 ALA A C 1
ATOM 2133 O O . ALA A 1 277 ? -1.581 6.059 -19.492 1.00 47.16 277 ALA A O 1
ATOM 2134 N N . HIS A 1 278 ? -0.093 6.887 -18.055 1.00 47.44 278 HIS A N 1
ATOM 2135 C CA . HIS A 1 278 ? -0.977 6.704 -16.901 1.00 47.44 278 HIS A CA 1
ATOM 2136 C C . HIS A 1 278 ? -1.718 8.022 -16.639 1.00 47.44 278 HIS A C 1
ATOM 2138 O O . HIS A 1 278 ? -1.095 9.048 -16.347 1.00 47.44 278 HIS A O 1
ATOM 2144 N N . HIS A 1 279 ? -3.048 8.012 -16.785 1.00 50.06 279 HIS A N 1
ATOM 2145 C CA . HIS A 1 279 ? -3.914 9.197 -16.660 1.00 50.06 279 HIS A CA 1
ATOM 2146 C C . HIS A 1 279 ? -3.519 10.382 -17.571 1.00 50.06 279 HIS A C 1
ATOM 2148 O O . HIS A 1 279 ? -3.586 11.534 -17.153 1.00 50.06 279 HIS A O 1
ATOM 2154 N N . GLY A 1 280 ? -3.064 10.109 -18.801 1.00 55.97 280 GLY A N 1
ATOM 2155 C CA . GLY A 1 280 ? -2.673 11.150 -19.766 1.00 55.97 280 GLY A CA 1
ATOM 2156 C C . GLY A 1 280 ? -1.317 11.816 -19.494 1.00 55.97 280 GLY A C 1
ATOM 2157 O O . GLY A 1 280 ? -0.907 12.687 -20.251 1.00 55.97 280 GLY A O 1
ATOM 2158 N N . SER A 1 281 ? -0.595 11.396 -18.447 1.00 60.19 281 SER A N 1
ATOM 2159 C CA . SER A 1 281 ? 0.771 11.852 -18.168 1.00 60.19 281 SER A CA 1
ATOM 2160 C C . SER A 1 281 ? 1.786 10.777 -18.551 1.00 60.19 281 SER A C 1
ATOM 2162 O O . SER A 1 281 ? 1.661 9.628 -18.118 1.00 60.19 281 SER A O 1
ATOM 2164 N N . GLN A 1 282 ? 2.797 11.143 -19.344 1.00 71.06 282 GLN A N 1
ATOM 2165 C CA . GLN A 1 282 ? 3.956 10.284 -19.580 1.00 71.06 282 GLN A CA 1
ATOM 2166 C C . GLN A 1 282 ? 4.767 10.180 -18.287 1.00 71.06 282 GLN A C 1
ATOM 2168 O O . GLN A 1 282 ? 5.272 11.175 -17.762 1.00 71.06 282 GLN A O 1
ATOM 2173 N N . ARG A 1 283 ? 4.878 8.967 -17.748 1.00 79.00 283 ARG A N 1
ATOM 2174 C CA . ARG A 1 283 ? 5.682 8.676 -16.554 1.00 79.00 283 ARG A CA 1
ATOM 2175 C C . ARG A 1 283 ? 6.804 7.732 -16.927 1.00 79.00 283 ARG A C 1
ATOM 2177 O O . ARG A 1 283 ? 6.573 6.799 -17.687 1.00 79.00 283 ARG A O 1
ATOM 2184 N N . LYS A 1 284 ? 7.988 7.968 -16.362 1.00 83.75 284 LYS A N 1
ATOM 2185 C CA . LYS A 1 284 ? 9.168 7.129 -16.567 1.00 83.75 284 LYS A CA 1
ATOM 2186 C C . LYS A 1 284 ? 9.403 6.241 -15.353 1.00 83.75 284 LYS A C 1
ATOM 2188 O O . LYS A 1 284 ? 9.276 6.710 -14.221 1.00 83.75 284 LYS A O 1
ATOM 2193 N N . PHE A 1 285 ? 9.801 4.991 -15.564 1.00 86.12 285 PHE A N 1
ATOM 2194 C CA . PHE A 1 285 ? 10.171 4.075 -14.481 1.00 86.12 285 PHE A CA 1
ATOM 2195 C C . PHE A 1 285 ? 11.566 3.476 -14.686 1.00 86.12 285 PHE A C 1
ATOM 2197 O O . PHE A 1 285 ? 12.109 3.482 -15.789 1.00 86.12 285 PHE A O 1
ATOM 2204 N N . PHE A 1 286 ? 12.140 2.939 -13.610 1.00 88.00 286 PHE A N 1
ATOM 2205 C CA . PHE A 1 286 ? 13.183 1.916 -13.648 1.00 88.00 286 PHE A CA 1
ATOM 2206 C C . PHE A 1 286 ? 12.604 0.580 -13.210 1.00 88.00 286 PHE A C 1
ATOM 2208 O O . PHE A 1 286 ? 11.900 0.532 -12.205 1.00 88.00 286 PHE A O 1
ATOM 2215 N N . CYS A 1 287 ? 12.975 -0.496 -13.899 1.00 89.25 287 CYS A N 1
ATOM 2216 C CA . CYS A 1 287 ? 12.732 -1.856 -13.446 1.00 89.25 287 CYS A CA 1
ATOM 2217 C C . CYS A 1 287 ? 13.911 -2.314 -12.582 1.00 89.25 287 CYS A C 1
ATOM 2219 O O . CYS A 1 287 ? 15.075 -2.219 -12.983 1.00 89.25 287 CYS A O 1
ATOM 2221 N N . LEU A 1 288 ? 13.614 -2.766 -11.370 1.00 89.38 288 LEU A N 1
ATOM 2222 C CA . LEU A 1 288 ? 14.583 -3.217 -10.387 1.00 89.38 288 LEU A CA 1
ATOM 2223 C C . LEU A 1 288 ? 14.236 -4.639 -9.965 1.00 89.38 288 LEU A C 1
ATOM 2225 O O . LEU A 1 288 ? 13.181 -4.884 -9.377 1.00 89.38 288 LEU A O 1
ATOM 2229 N N . ARG A 1 289 ? 15.164 -5.566 -10.181 1.00 90.44 289 ARG A N 1
ATOM 2230 C CA . ARG A 1 289 ? 15.087 -6.895 -9.592 1.00 90.44 289 ARG A CA 1
ATOM 2231 C C . ARG A 1 289 ? 15.661 -6.870 -8.197 1.00 90.44 289 ARG A C 1
ATOM 2233 O O . ARG A 1 289 ? 16.808 -6.481 -7.980 1.00 90.44 289 ARG A O 1
ATOM 2240 N N . ARG A 1 290 ? 14.875 -7.337 -7.240 1.00 83.94 290 ARG A N 1
ATOM 2241 C CA . ARG A 1 290 ? 15.348 -7.532 -5.880 1.00 83.94 290 ARG A CA 1
ATOM 2242 C C . ARG A 1 290 ? 16.369 -8.674 -5.839 1.00 83.94 290 ARG A C 1
ATOM 2244 O O . ARG A 1 290 ? 16.101 -9.760 -6.345 1.00 83.94 290 ARG A O 1
ATOM 2251 N N . HIS A 1 291 ? 17.489 -8.465 -5.148 1.00 76.75 291 HIS A N 1
ATOM 2252 C CA . HIS A 1 291 ? 18.298 -9.589 -4.690 1.00 76.75 291 HIS A CA 1
ATOM 2253 C C . HIS A 1 291 ? 17.477 -10.339 -3.637 1.00 76.75 291 HIS A C 1
ATOM 2255 O O . HIS A 1 291 ? 17.192 -9.800 -2.558 1.00 76.75 291 HIS A O 1
ATOM 2261 N N . GLY A 1 292 ? 17.039 -11.560 -3.960 1.00 65.06 292 GLY A N 1
ATOM 2262 C CA . GLY A 1 292 ? 16.566 -12.490 -2.934 1.00 65.06 292 GLY A CA 1
ATOM 2263 C C . GLY A 1 292 ? 17.624 -12.593 -1.835 1.00 65.06 292 GLY A C 1
ATOM 2264 O O . GLY A 1 292 ? 18.774 -12.201 -2.049 1.00 65.06 292 GLY A O 1
ATOM 2265 N N . ARG A 1 293 ? 17.270 -13.083 -0.641 1.00 59.81 293 ARG A N 1
ATOM 2266 C CA . ARG A 1 293 ? 18.328 -13.464 0.304 1.00 59.81 293 ARG A CA 1
ATOM 2267 C C . ARG A 1 293 ? 19.224 -14.457 -0.426 1.00 59.81 293 ARG A C 1
ATOM 2269 O O . ARG A 1 293 ? 18.816 -15.597 -0.630 1.00 59.81 293 ARG A O 1
ATOM 2276 N N . ASN A 1 294 ? 20.404 -14.011 -0.845 1.00 44.91 294 ASN A N 1
ATOM 2277 C CA . ASN A 1 294 ? 21.467 -14.921 -1.193 1.00 44.91 294 ASN A CA 1
ATOM 2278 C C . ASN A 1 294 ? 21.672 -15.707 0.095 1.00 44.91 294 ASN A C 1
ATOM 2280 O O . ASN A 1 294 ? 22.029 -15.116 1.117 1.00 44.91 294 ASN A O 1
ATOM 2284 N N . LYS A 1 295 ? 21.348 -17.001 0.083 1.00 49.28 295 LYS A N 1
ATOM 2285 C CA . LYS A 1 295 ? 21.646 -17.878 1.218 1.00 49.28 295 LYS A CA 1
ATOM 2286 C C . LYS A 1 295 ? 23.161 -17.907 1.500 1.00 49.28 295 LYS A C 1
ATOM 2288 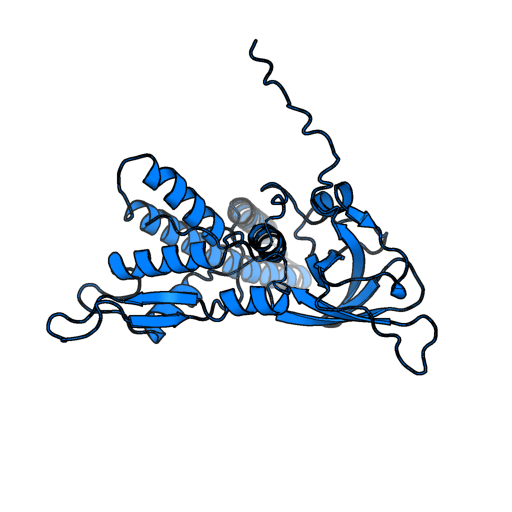O O . LYS A 1 295 ? 23.548 -18.284 2.596 1.00 49.28 295 LYS A O 1
ATOM 2293 N N . ASP A 1 296 ? 23.956 -17.378 0.564 1.00 42.28 296 ASP A N 1
ATOM 2294 C CA . ASP A 1 296 ? 25.418 -17.351 0.562 1.00 42.28 296 ASP A CA 1
ATOM 2295 C C . ASP A 1 296 ? 26.033 -15.969 0.842 1.00 42.28 296 ASP A C 1
ATOM 2297 O O . ASP A 1 296 ? 27.250 -15.819 0.793 1.00 42.28 296 ASP A O 1
ATOM 2301 N N . LEU A 1 297 ? 25.237 -14.927 1.131 1.00 39.72 297 LEU A N 1
ATOM 2302 C CA . LEU A 1 297 ? 25.822 -13.710 1.702 1.00 39.72 297 LEU A CA 1
ATOM 2303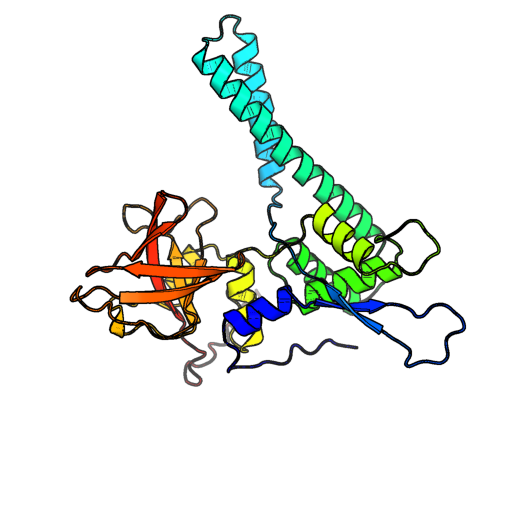 C C . LEU A 1 297 ? 26.012 -13.966 3.200 1.00 39.72 297 LEU A C 1
ATOM 2305 O O . LEU A 1 297 ? 25.000 -14.129 3.893 1.00 39.72 297 LEU A O 1
ATOM 2309 N N . PRO A 1 298 ? 27.257 -14.011 3.717 1.00 35.09 298 PRO A N 1
ATOM 2310 C CA . PRO A 1 298 ? 27.477 -14.193 5.139 1.00 35.09 298 PRO A CA 1
ATOM 2311 C C . PRO A 1 298 ? 26.702 -13.105 5.869 1.00 35.09 298 PRO A C 1
ATOM 2313 O O . PRO A 1 298 ? 26.755 -11.925 5.508 1.00 35.09 298 PRO A O 1
ATOM 2316 N N . VAL A 1 299 ? 25.938 -13.512 6.879 1.00 37.38 299 VAL A N 1
ATOM 2317 C CA . VAL A 1 299 ? 25.350 -12.582 7.834 1.00 37.38 299 VAL A CA 1
ATOM 2318 C C . VAL A 1 299 ? 26.526 -11.834 8.448 1.00 37.38 299 VAL A C 1
ATOM 2320 O O . VAL A 1 299 ? 27.192 -12.345 9.343 1.00 37.38 299 VAL A O 1
ATOM 2323 N N . VAL A 1 300 ? 26.825 -10.639 7.938 1.00 35.50 300 VAL A N 1
ATOM 2324 C CA . VAL A 1 300 ? 27.754 -9.729 8.597 1.00 35.50 300 VAL A CA 1
ATOM 2325 C C . VAL A 1 300 ? 27.051 -9.344 9.886 1.00 35.50 300 VAL A C 1
ATOM 2327 O O . VAL A 1 300 ? 26.167 -8.486 9.903 1.00 35.50 300 VAL A O 1
ATOM 2330 N N . ALA A 1 301 ? 27.379 -10.070 10.952 1.00 32.41 301 ALA A N 1
ATOM 2331 C CA . ALA A 1 301 ? 26.988 -9.735 12.299 1.00 32.41 301 ALA A CA 1
ATOM 2332 C C . ALA A 1 301 ? 27.564 -8.348 12.578 1.00 32.41 301 ALA A C 1
ATOM 2334 O O . ALA A 1 301 ? 28.748 -8.188 12.872 1.00 32.41 301 ALA A O 1
ATOM 2335 N N . ILE A 1 302 ? 26.726 -7.324 12.433 1.00 31.97 302 ILE A N 1
ATOM 2336 C CA . ILE A 1 302 ? 27.026 -6.000 12.953 1.00 31.97 302 ILE A CA 1
ATOM 2337 C C . ILE A 1 302 ? 27.032 -6.183 14.467 1.00 31.97 302 ILE A C 1
ATOM 2339 O O . ILE A 1 302 ? 25.978 -6.181 15.103 1.00 31.97 302 ILE A O 1
ATOM 2343 N N . ARG A 1 303 ? 28.217 -6.426 15.039 1.00 29.48 303 ARG A N 1
ATOM 2344 C CA . ARG A 1 303 ? 28.408 -6.350 16.485 1.00 29.48 303 ARG A CA 1
ATOM 2345 C C . ARG A 1 303 ? 28.014 -4.928 16.896 1.00 29.48 303 ARG A C 1
ATOM 2347 O O . ARG A 1 303 ? 28.589 -3.982 16.350 1.00 29.48 303 ARG A O 1
ATOM 2354 N N . PRO A 1 304 ? 27.042 -4.740 17.801 1.00 29.11 304 PRO A N 1
ATOM 2355 C CA . PRO A 1 304 ? 26.823 -3.427 18.375 1.00 29.11 304 PRO A CA 1
ATOM 2356 C C . PRO A 1 304 ? 28.109 -3.029 19.106 1.00 29.11 304 PRO A C 1
ATOM 2358 O O . PRO A 1 304 ? 28.542 -3.716 20.029 1.00 29.11 304 PRO A O 1
ATOM 2361 N N . LYS A 1 305 ? 28.749 -1.946 18.654 1.00 34.56 305 LYS A N 1
ATOM 2362 C CA . LYS A 1 305 ? 29.737 -1.244 19.471 1.00 34.56 305 LYS A CA 1
ATOM 2363 C C . LYS A 1 305 ? 28.955 -0.562 20.586 1.00 34.56 305 LYS A C 1
ATOM 2365 O O . LYS A 1 305 ? 28.333 0.471 20.353 1.00 34.56 305 LYS A O 1
ATOM 2370 N N . PHE A 1 306 ? 28.927 -1.190 21.751 1.00 35.47 306 PHE A N 1
ATOM 2371 C CA . PHE A 1 306 ? 28.694 -0.475 22.993 1.00 35.47 306 PHE A CA 1
ATOM 2372 C C . PHE A 1 306 ? 30.043 0.131 23.388 1.00 35.47 306 PHE A C 1
ATOM 2374 O O . PHE A 1 306 ? 31.011 -0.611 23.553 1.00 35.47 306 PHE A O 1
ATOM 2381 N N . ASN A 1 307 ? 30.100 1.462 23.422 1.00 45.69 307 ASN A N 1
ATOM 2382 C CA . ASN A 1 307 ? 31.056 2.186 24.255 1.00 45.69 307 ASN A CA 1
ATOM 2383 C C . ASN A 1 307 ? 30.405 2.385 25.620 1.00 45.69 307 ASN A C 1
ATOM 2385 O O . ASN A 1 307 ? 29.178 2.652 25.619 1.00 45.69 307 ASN A O 1
#

Foldseek 3Di:
DPPDLQADLPQFLQNQLVLQQFQWAWWADDPPDPDDGTDTDGAHQADDDDDDPVLVVVLVVLVVVLVVQVVVPDADPVNVVVNVVSVVVSVVSVLLVVLVVVVVVVLVVLDDDDPVNVVLVVLCVCQNRLQHRSVSVNSVLNSCQVSVVLHDPDDTDDSVSSNVSSVSSSGFHAQLSSLQNVCVSNVFDGLPPPDALVSQVVAFDWDKALQPDAGFWKWWWDDPVRHRPPDDRTHMWTFRGRWAADPPAPQKIKTWIAGRNGIDIFIAGRGQWGWHCDVNDTITIITTHGDGPPPPPPPPPPDPPDD

Radius of gyration: 22.85 Å; chains: 1; bounding box: 59×67×65 Å